Protein 8BVI (pdb70)

Secondary structure (DSSP, 8-state):
--------SSS-----STTS-----GGG-SSSHHHHTB------HHHHHHHTTTTTT-HHHHHHHHHHHHHHTTSS-HHHHHHHHT---EE---HHHHHHHHHHSS--SS-SEEEEET-TT-STTTTTTTS-SEEEEE-S-HHHHHHHHHHT-SEEE--S--SSHHHHHHHTT----TT-BSEEEEES-TTTSS-HHHHHHHHHTTB-SSS-EEEEEEESS-----EEETTEE---SS--S--SSS-HHHHHHHHIIIIIGGGT-EEEEEEEEEEEEE--SS-SEEEEEEEEEEEE---

Nearest PDB structures (foldseek):
  8bvi-assembly1_A  TM=1.003E+00  e=4.045E-66  Ostreococcus tauri
  7y9c-assembly2_B  TM=8.970E-01  e=9.542E-24  Homo sapiens
  7yf4-assembly1_B  TM=9.000E-01  e=1.086E-22  Homo sapiens
  8gzf-assembly1_A  TM=8.957E-01  e=2.393E-22  Homo sapiens
  1e3j-assembly1_A  TM=6.169E-01  e=5.754E-02  Bemisia argentifolii

Foldseek 3Di:
DDDDDDDDDPLDDDDDQVPFDWDDDLVPFPDPQQRVQADGDDDDPVVVVLLCPQVVCDQVRLVVLVVQQVVVCVPHHNLVSCVVVVFWDWEWDDLVNQQVVCVLLVNNAAEWEEEEAACLQVPHCLSVVVRYPAYEYEAQDPVSQVNVVPSDHPYYHNDNDQQPVLPVCVVSVRPHDNQAGQEYEDAAPCQADQDLQVRVVSVQSRAHAQRHKYKYKHFPPRHHWYDDDPPRTGRHDDDQPADNDDDPSRRVSSCVPRHVPVVPWAWRHKIKTWTWIQDGSSHSIDTTTMIITMTGHHD

InterPro domains:
  IPR007884 Protein-L-histidine N-pros-methyltransferase [PF05219] (37-302)
  IPR007884 Protein-L-histidine N-pros-methyltransferase [PTHR12890] (23-302)
  IPR029063 S-adenosyl-L-methionine-dependent methyltransferase superfamily [G3DSA:3.40.50.150] (101-279)
  IPR0290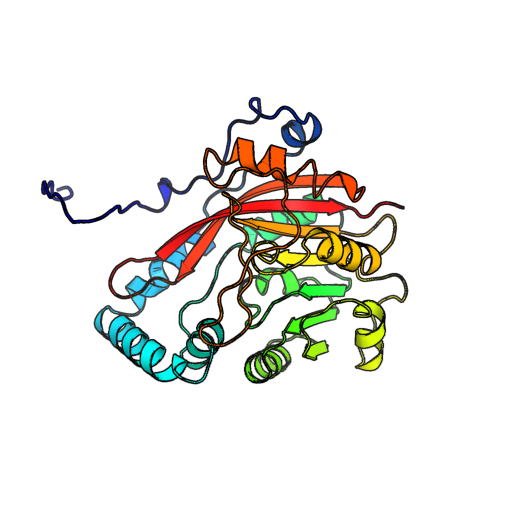63 S-adenosyl-L-methionine-dependent methyltransferase superfamily [SSF53335] (99-243)

Solvent-accessible surface area: 16086 Å² total; per-residue (Å²): 196,101,91,153,228,138,241,57,102,156,89,119,71,112,160,63,70,200,56,24,55,14,58,25,83,54,129,61,9,98,19,66,38,0,76,125,97,36,51,157,10,69,55,36,98,54,0,48,127,22,26,57,75,4,166,93,76,31,166,120,57,5,77,126,10,25,169,91,5,90,97,51,103,179,125,58,58,80,74,46,0,15,24,109,26,22,36,13,50,65,20,2,9,0,61,53,7,6,66,57,15,7,186,46,7,65,52,14,82,48,30,28,36,0,0,5,15,39,18,3,30,7,67,30,3,133,19,6,19,184,67,14,93,2,9,0,0,4,20,64,9,82,52,15,0,56,139,0,113,136,94,55,22,87,7,2,8,91,40,128,74,6,131,78,5,28,180,77,0,105,77,133,68,1,115,1,39,124,109,0,0,20,0,0,0,0,19,16,30,1,10,92,46,139,34,5,66,36,20,0,109,31,0,77,178,2,9,51,59,126,98,0,9,0,9,0,0,1,16,5,52,5,148,46,74,12,72,96,75,137,82,59,174,41,147,32,92,32,188,7,104,10,65,67,58,72,60,11,27,48,2,0,27,17,0,24,66,68,0,0,35,90,19,39,20,80,8,16,2,0,1,27,0,5,37,0,26,10,6,25,49,126,64,68,26,97,65,103,35,0,0,0,0,3,0,72,5,36,142

Structure (mmCIF, N/CA/C/O backbone):
data_8BVI
#
_entry.id   8BVI
#
_cell.length_a   106.898
_cell.length_b   106.898
_cell.length_c   106.898
_cell.angle_alpha   90.000
_cell.angle_beta   90.000
_cell.angle_gamma   90.000
#
_symmetry.space_group_name_H-M   'P 21 3'
#
loop_
_entity.id
_entity.type
_entity.pdbx_description
1 polymer 'DREV methyltransferase'
2 water water
#
loop_
_atom_site.group_PDB
_atom_site.id
_atom_site.type_symbol
_atom_site.label_atom_id
_atom_site.label_alt_id
_atom_site.label_comp_id
_atom_site.label_asym_id
_atom_site.label_entity_id
_atom_site.label_seq_id
_atom_site.pdbx_PDB_ins_code
_atom_site.Cartn_x
_atom_site.Cartn_y
_atom_site.Cartn_z
_atom_site.occupancy
_atom_site.B_iso_or_equiv
_atom_site.auth_seq_id
_atom_site.auth_comp_id
_atom_site.auth_asym_id
_atom_site.auth_atom_id
_atom_site.pdbx_PDB_model_num
ATOM 1 N N . THR A 1 12 ? -18.65725 42.47436 22.65194 1.000 126.40718 7 THR A N 1
ATOM 2 C CA . THR A 1 12 ? -19.63647 41.96244 21.70066 1.000 133.58817 7 THR A CA 1
ATOM 3 C C . THR A 1 12 ? -19.05250 41.89318 20.29355 1.000 129.21064 7 THR A C 1
ATOM 4 O O . THR A 1 12 ? -19.59976 41.22524 19.41635 1.000 135.45026 7 THR A O 1
ATOM 8 N N . SER A 1 13 ? -17.93679 42.58745 20.08466 1.000 120.85761 8 SER A N 1
ATOM 9 C CA . SER A 1 13 ? -17.28789 42.63156 18.78304 1.000 120.07523 8 SER A CA 1
ATOM 10 C C . SER A 1 13 ? -15.79018 42.81835 18.98869 1.000 125.40407 8 SER A C 1
ATOM 11 O O . SER A 1 13 ? -15.30268 42.90602 20.11939 1.000 125.57143 8 SER A O 1
ATOM 14 N N . ALA A 1 14 ? -15.05969 42.88083 17.87801 1.000 122.54265 9 ALA A N 1
ATOM 15 C CA . ALA A 1 14 ? -13.61711 43.04819 17.93214 1.000 113.99102 9 ALA A CA 1
ATOM 16 C C . ALA A 1 14 ? -13.25836 44.46590 18.37428 1.000 118.43484 9 ALA A C 1
ATOM 17 O O . ALA A 1 14 ? -14.09545 45.37190 18.40938 1.000 125.59005 9 ALA A O 1
ATOM 19 N N . LEU A 1 15 ? -11.98794 44.65128 18.71809 1.000 107.26095 10 LEU A N 1
ATOM 20 C CA . LEU A 1 15 ? -11.49195 45.94923 19.14858 1.000 104.36486 10 LEU A CA 1
ATOM 21 C C . LEU A 1 15 ? -11.06472 46.77651 17.94422 1.000 110.10195 10 LEU A C 1
ATOM 22 O O . LEU A 1 15 ? -10.50531 46.24966 16.97801 1.000 101.08825 10 LEU A O 1
ATOM 27 N N . ARG A 1 16 ? -11.33564 48.07622 18.00915 1.000 111.38795 11 ARG A N 1
ATOM 28 C CA . ARG A 1 16 ? -10.99627 49.01949 16.94665 1.000 98.17056 11 ARG A CA 1
ATOM 29 C C . ARG A 1 16 ? -9.83154 49.87455 17.44073 1.000 94.45337 11 ARG A C 1
ATOM 30 O O . ARG A 1 16 ? -10.02688 50.90334 18.08969 1.000 105.59227 11 ARG A O 1
ATOM 38 N N . ILE A 1 17 ? -8.61472 49.44043 17.12505 1.000 97.43375 12 ILE A N 1
ATOM 39 C CA . ILE A 1 17 ? -7.39263 50.10490 17.56359 1.000 101.42962 12 ILE A CA 1
ATOM 40 C C . ILE A 1 17 ? -6.71828 50.71023 16.34099 1.000 106.01021 12 ILE A C 1
ATOM 41 O O . ILE A 1 17 ? -6.32578 49.98576 15.41764 1.000 100.68379 12 ILE A O 1
ATOM 46 N N . ARG A 1 18 ? -6.57981 52.03426 16.33451 1.000 112.63824 13 ARG A N 1
ATOM 47 C CA . ARG A 1 18 ? -5.92689 52.72631 15.23022 1.000 111.15361 13 ARG A CA 1
ATOM 48 C C . ARG A 1 18 ? -4.41779 52.70657 15.43728 1.000 110.54617 13 ARG A C 1
ATOM 49 O O . ARG A 1 18 ? -3.91325 53.24682 16.42756 1.000 108.19351 13 ARG A O 1
ATOM 57 N N . CYS A 1 19 ? -3.69971 52.08605 14.50570 1.000 122.78731 14 CYS A N 1
ATOM 58 C CA . CYS A 1 19 ? -2.24911 52.00771 14.55785 1.000 123.87206 14 CYS A CA 1
ATOM 59 C C . CYS A 1 19 ? -1.66980 52.37595 13.19969 1.000 128.27375 14 CYS A C 1
ATOM 60 O O . CYS A 1 19 ? -2.38819 52.52008 12.20688 1.000 135.24307 14 CYS A O 1
ATOM 63 N N . ALA A 1 20 ? -0.34332 52.52435 13.16646 1.000 108.10721 15 ALA A N 1
ATOM 64 C CA . ALA A 1 20 ? 0.36959 52.85806 11.93947 1.000 111.09719 15 ALA A CA 1
ATOM 65 C C . ALA A 1 20 ? 1.57800 51.95459 11.72156 1.000 112.88330 15 ALA A C 1
ATOM 66 O O . ALA A 1 20 ? 2.50306 52.33318 10.99567 1.000 117.24932 15 ALA A O 1
ATOM 68 N N . HIS A 1 21 ? 1.58930 50.76855 12.33108 1.000 113.93889 16 HIS A N 1
ATOM 69 C CA . HIS A 1 21 ? 2.71904 49.85638 12.20008 1.000 110.02669 16 HIS A CA 1
ATOM 70 C C . HIS A 1 21 ? 2.32963 48.42837 12.56413 1.000 122.32901 16 HIS A C 1
ATOM 71 O O . HIS A 1 21 ? 3.13481 47.68934 13.13970 1.000 129.23988 16 HIS A O 1
ATOM 78 N N . CYS A 1 22 ? 1.10204 48.02854 12.23289 1.000 131.39958 17 CYS A N 1
ATOM 79 C CA . CYS A 1 22 ? 0.62215 46.67805 12.49865 1.000 137.67202 17 CYS A CA 1
ATOM 80 C C . CYS A 1 22 ? 0.53595 45.82496 11.23930 1.000 142.63491 17 CYS A C 1
ATOM 81 O O . CYS A 1 22 ? -0.10090 44.76555 11.26580 1.000 141.58242 17 CYS A O 1
ATOM 84 N N . ASP A 1 23 ? 1.15586 46.26296 10.14088 1.000 121.95476 18 ASP A N 1
ATOM 85 C CA . ASP A 1 23 ? 1.16751 45.52426 8.88139 1.000 134.17853 18 ASP A CA 1
ATOM 86 C C . ASP A 1 23 ? -0.24585 45.26303 8.37226 1.000 128.47567 18 ASP A C 1
ATOM 87 O O . ASP A 1 23 ? -1.19207 45.95243 8.76482 1.000 130.67083 18 ASP A O 1
ATOM 92 N N . ALA A 1 24 ? -0.39799 44.27423 7.49672 1.000 129.50340 19 ALA A N 1
ATOM 93 C CA . ALA A 1 24 ? -1.68557 43.92499 6.91560 1.000 99.32707 19 ALA A CA 1
ATOM 94 C C . ALA A 1 24 ? -2.09710 42.53048 7.36607 1.000 112.65748 19 ALA A C 1
ATOM 95 O O . ALA A 1 24 ? -1.27828 41.60584 7.38368 1.000 117.29672 19 ALA A O 1
ATOM 97 N N . VAL A 1 25 ? -3.37005 42.38525 7.72702 1.000 108.12069 20 VAL A N 1
ATOM 98 C CA . VAL A 1 25 ? -3.91435 41.12691 8.22653 1.000 98.19426 20 VAL A CA 1
ATOM 99 C C . VAL A 1 25 ? -5.30544 40.93507 7.63956 1.000 100.92434 20 VAL A C 1
ATOM 100 O O . VAL A 1 25 ? -6.13944 41.84470 7.69725 1.000 101.61673 20 VAL A O 1
ATOM 104 N N . PHE A 1 26 ? -5.55439 39.75572 7.07337 1.000 97.78206 21 PHE A N 1
ATOM 105 C CA . PHE A 1 26 ? -6.84825 39.40858 6.50597 1.000 88.03692 21 PHE A CA 1
ATOM 106 C C . PHE A 1 26 ? -7.32777 38.09285 7.10477 1.000 101.62515 21 PHE A C 1
ATOM 107 O O . PHE A 1 26 ? -6.60198 37.41256 7.83499 1.000 102.40523 21 PHE A O 1
ATOM 115 N N . ASP A 1 27 ? -8.56841 37.73779 6.78615 1.000 98.12331 22 ASP A N 1
ATOM 116 C CA . ASP A 1 27 ? -9.16302 36.48740 7.22372 1.000 94.73712 22 ASP A CA 1
ATOM 117 C C . ASP A 1 27 ? -9.17535 35.49414 6.06216 1.000 96.41737 22 ASP A C 1
ATOM 118 O O . ASP A 1 27 ? -8.55634 35.71553 5.01690 1.000 96.14512 22 ASP A O 1
ATOM 123 N N . GLU A 1 28 ? -9.89007 34.38172 6.23961 1.000 97.45872 23 GLU A N 1
ATOM 124 C CA . GLU A 1 28 ? -9.94761 33.36924 5.19179 1.000 99.20037 23 GLU A CA 1
ATOM 125 C C . GLU A 1 28 ? -10.93105 33.73937 4.08827 1.000 101.03992 23 GLU A C 1
ATOM 126 O O . GLU A 1 28 ? -10.76146 33.30428 2.94368 1.000 94.64105 23 GLU A O 1
ATOM 132 N N . ARG A 1 29 ? -11.95254 34.53935 4.40356 1.000 99.42833 24 ARG A N 1
ATOM 133 C CA . ARG A 1 29 ? -12.93192 34.92973 3.39645 1.000 100.62340 24 ARG A CA 1
ATOM 134 C C . ARG A 1 29 ? -12.36586 35.91703 2.38508 1.000 98.01916 24 ARG A C 1
ATOM 135 O O . ARG A 1 29 ? -12.89286 36.01417 1.27155 1.000 96.46847 24 ARG A O 1
ATOM 143 N N . ALA A 1 30 ? -11.31257 36.65060 2.74431 1.000 98.61096 25 ALA A N 1
ATOM 144 C CA . ALA A 1 30 ? -10.71257 37.61822 1.83614 1.000 106.73130 25 ALA A CA 1
ATOM 145 C C . ALA A 1 30 ? -9.83376 36.97346 0.77356 1.000 99.22022 25 ALA A C 1
ATOM 146 O O . ALA A 1 30 ? -9.39806 37.67076 -0.14917 1.000 102.40302 25 ALA A O 1
ATOM 148 N N . LEU A 1 31 ? -9.56628 35.67859 0.87799 1.000 105.90013 26 LEU A N 1
ATOM 149 C CA . LEU A 1 31 ? -8.72103 34.99485 -0.09481 1.000 99.53531 26 LEU A CA 1
ATOM 150 C C . LEU A 1 31 ? -9.40580 34.96988 -1.45473 1.000 103.22379 26 LEU A C 1
ATOM 151 O O . LEU A 1 31 ? -10.53625 34.47577 -1.55993 1.000 110.25903 26 LEU A O 1
ATOM 156 N N . PRO A 1 32 ? -8.77481 35.48474 -2.51104 1.000 107.91181 27 PRO A N 1
ATOM 157 C CA . PRO A 1 32 ? -9.43736 35.53259 -3.82184 1.000 107.67890 27 PRO A CA 1
ATOM 158 C C . PRO A 1 32 ? -9.44419 34.16374 -4.48928 1.000 110.92514 27 PRO A C 1
ATOM 159 O O . PRO A 1 32 ? -8.40762 33.50506 -4.60324 1.000 102.39754 27 PRO A O 1
ATOM 163 N N . TYR A 1 33 ? -10.62890 33.73945 -4.93117 1.000 116.23774 28 TYR A N 1
ATOM 164 C CA . TYR A 1 33 ? -10.79058 32.49057 -5.65879 1.000 110.28863 28 TYR A CA 1
ATOM 165 C C . TYR A 1 33 ? -11.32128 32.66664 -7.07220 1.000 114.42889 28 TYR A C 1
ATOM 166 O O . TYR A 1 33 ? -11.20628 31.73274 -7.87337 1.000 110.22674 28 TYR A O 1
ATOM 175 N N . ASP A 1 34 ? -11.89090 33.81939 -7.39984 1.000 127.56571 29 ASP A N 1
ATOM 176 C CA . ASP A 1 34 ? -12.42111 34.11074 -8.72327 1.000 131.30038 29 ASP A CA 1
ATOM 177 C C . ASP A 1 34 ? -11.67139 35.29633 -9.32406 1.000 131.44556 29 ASP A C 1
ATOM 178 O O . ASP A 1 34 ? -10.77278 35.87256 -8.70555 1.000 125.49986 29 ASP A O 1
ATOM 183 N N . ALA A 1 35 ? -12.05306 35.65825 -10.54600 1.000 130.94504 30 ALA A N 1
ATOM 184 C CA . ALA A 1 35 ? -11.41672 36.76137 -11.25205 1.000 132.48148 30 ALA A CA 1
ATOM 185 C C . ALA A 1 35 ? -12.36396 37.26079 -12.33299 1.000 136.47738 30 ALA A C 1
ATOM 186 O O . ALA A 1 35 ? -13.36808 36.62038 -12.65321 1.000 144.69818 30 ALA A O 1
ATOM 188 N N . ASP A 1 36 ? -12.02759 38.42113 -12.89267 1.000 140.49619 31 ASP A N 1
ATOM 189 C CA . ASP A 1 36 ? -12.81473 39.01167 -13.97061 1.000 136.05711 31 ASP A CA 1
ATOM 190 C C . ASP A 1 36 ? -12.60546 38.19882 -15.24283 1.000 141.43984 31 ASP A C 1
ATOM 191 O O . ASP A 1 36 ? -11.51676 38.21126 -15.82635 1.000 143.07360 31 ASP A O 1
ATOM 196 N N . VAL A 1 37 ? -13.65031 37.49079 -15.67550 1.000 145.03907 32 VAL A N 1
ATOM 197 C CA . VAL A 1 37 ? -13.52876 36.62420 -16.84337 1.000 139.88984 32 VAL A CA 1
ATOM 198 C C . VAL A 1 37 ? -13.44625 37.44990 -18.12128 1.000 141.27359 32 VAL A C 1
ATOM 199 O O . VAL A 1 37 ? -12.61781 37.17918 -18.99886 1.000 140.98475 32 VAL A O 1
ATOM 203 N N . ASP A 1 38 ? -14.29209 38.47291 -18.24502 1.000 151.13689 33 ASP A N 1
ATOM 204 C CA . ASP A 1 38 ? -14.35553 39.26797 -19.46627 1.000 157.88760 33 ASP A CA 1
ATOM 205 C C . ASP A 1 38 ? -13.15825 40.19239 -19.64907 1.000 158.60447 33 ASP A C 1
ATOM 206 O O . ASP A 1 38 ? -13.07904 40.86447 -20.68361 1.000 164.29195 33 ASP A O 1
ATOM 211 N N . SER A 1 39 ? -12.23189 40.24856 -18.69100 1.000 145.74931 34 SER A N 1
ATOM 212 C CA . SER A 1 39 ? -11.05128 41.09804 -18.78984 1.000 145.76052 34 SER A CA 1
ATOM 213 C C . SER A 1 39 ? -9.82721 40.33283 -19.28261 1.000 151.76559 34 SER A C 1
ATOM 214 O O . SER A 1 39 ? -8.70197 40.62378 -18.86260 1.000 151.08207 34 SER A O 1
ATOM 217 N N . LEU A 1 40 ? -10.02428 39.35721 -20.16570 1.000 155.60079 35 LEU A N 1
ATOM 218 C CA . LEU A 1 40 ? -8.93925 38.55351 -20.71487 1.000 160.51394 35 LEU A CA 1
ATOM 219 C C . LEU A 1 40 ? -8.98813 38.63844 -22.23275 1.000 167.02430 35 LEU A C 1
ATOM 220 O O . LEU A 1 40 ? -9.98464 38.24238 -22.84711 1.000 162.62351 35 LEU A O 1
ATOM 225 N N . ALA A 1 41 ? -7.91330 39.15625 -22.83367 1.000 186.66758 36 ALA A N 1
ATOM 226 C CA . ALA A 1 41 ? -7.87040 39.28390 -24.28645 1.000 190.82916 36 ALA A CA 1
ATOM 227 C C . ALA A 1 41 ? -7.85204 37.92409 -24.97113 1.000 189.72291 36 ALA A C 1
ATOM 228 O O . ALA A 1 41 ? -8.36838 37.78675 -26.08609 1.000 186.63577 36 ALA A O 1
ATOM 230 N N . SER A 1 42 ? -7.26674 36.91618 -24.32983 1.000 163.76839 37 SER A N 1
ATOM 231 C CA . SER A 1 42 ? -7.27316 35.57200 -24.88881 1.000 165.09444 37 SER A CA 1
ATOM 232 C C . SER A 1 42 ? -8.66299 34.96228 -24.75798 1.000 160.66720 37 SER A C 1
ATOM 233 O O . SER A 1 42 ? -9.24324 34.93893 -23.66809 1.000 160.11080 37 SER A O 1
ATOM 236 N N . SER A 1 43 ? -9.19826 34.46948 -25.87678 1.000 159.58272 38 SER A N 1
ATOM 237 C CA . SER A 1 43 ? -10.55460 33.93143 -25.87090 1.000 158.46790 38 SER A CA 1
ATOM 238 C C . SER A 1 43 ? -10.63221 32.62282 -25.09474 1.000 158.30452 38 SER A C 1
ATOM 239 O O . SER A 1 43 ? -11.59696 32.38990 -24.35742 1.000 162.09929 38 SER A O 1
ATOM 242 N N . ALA A 1 44 ? -9.62394 31.75963 -25.24192 1.000 152.86925 39 ALA A N 1
ATOM 243 C CA . ALA A 1 44 ? -9.66648 30.45269 -24.59426 1.000 150.19174 39 ALA A CA 1
ATOM 244 C C . ALA A 1 44 ? -9.61079 30.56495 -23.07620 1.000 152.50625 39 ALA A C 1
ATOM 245 O O . ALA A 1 44 ? -10.11715 29.68253 -22.37406 1.000 161.67644 39 ALA A O 1
ATOM 247 N N . LEU A 1 45 ? -9.00802 31.63416 -22.55141 1.000 154.97135 40 LEU A N 1
ATOM 248 C CA . LEU A 1 45 ? -8.88985 31.78572 -21.10588 1.000 153.86772 40 LEU A CA 1
ATOM 249 C C . LEU A 1 45 ? -10.21880 32.11704 -20.44007 1.000 150.10261 40 LEU A C 1
ATOM 250 O O . LEU A 1 45 ? -10.34910 31.93488 -19.22513 1.000 145.54510 40 LEU A O 1
ATOM 255 N N . ARG A 1 46 ? -11.20564 32.59287 -21.20017 1.000 153.79322 41 ARG A N 1
ATOM 256 C CA . ARG A 1 46 ? -12.45944 33.02817 -20.59492 1.000 152.97012 41 ARG A CA 1
ATOM 257 C C . ARG A 1 46 ? -13.40438 31.85644 -20.34970 1.000 155.33229 41 ARG A C 1
ATOM 258 O O . ARG A 1 46 ? -13.90685 31.67944 -19.23451 1.000 149.09778 41 ARG A O 1
ATOM 266 N N . GLU A 1 47 ? -13.65863 31.04510 -21.37895 1.000 161.62963 42 GLU A N 1
ATOM 267 C CA . GLU A 1 47 ? -14.60630 29.94480 -21.23699 1.000 162.16128 42 GLU A CA 1
ATOM 268 C C . GLU A 1 47 ? -14.03240 28.78660 -20.43113 1.000 161.37782 42 GLU A C 1
ATOM 269 O O . GLU A 1 47 ? -14.78811 28.06462 -19.77095 1.000 161.54098 42 GLU A O 1
ATOM 275 N N . LYS A 1 48 ? -12.71309 28.58913 -20.47101 1.000 157.44051 43 LYS A N 1
ATOM 276 C CA . LYS A 1 48 ? -12.06792 27.47395 -19.78830 1.000 145.69952 43 LYS A CA 1
ATOM 277 C C . LYS A 1 48 ? -11.70071 27.79540 -18.34398 1.000 152.21583 43 LYS A C 1
ATOM 278 O O . LYS A 1 48 ? -10.70357 27.26853 -17.83172 1.000 150.71089 43 LYS A O 1
ATOM 284 N N . PHE A 1 49 ? -12.47239 28.64470 -17.67202 1.000 150.79102 44 PHE A N 1
ATOM 285 C CA . PHE A 1 49 ? -12.20769 29.00988 -16.28704 1.000 136.59520 44 PHE A CA 1
ATOM 286 C C . PHE A 1 49 ? -13.17452 28.27931 -15.36513 1.000 134.33587 44 PHE A C 1
ATOM 287 O O . PHE A 1 49 ? -14.38966 28.29774 -15.58871 1.000 134.26505 44 PHE A O 1
ATOM 295 N N . VAL A 1 50 ? -12.63059 27.64055 -14.33303 1.000 136.68737 45 VAL A N 1
ATOM 296 C CA . VAL A 1 50 ? -13.41514 26.95470 -13.31301 1.000 131.91194 45 VAL A CA 1
ATOM 297 C C . VAL A 1 50 ? -13.08115 27.58620 -11.96984 1.000 124.11780 45 VAL A C 1
ATOM 298 O O . VAL A 1 50 ? -11.92259 27.55843 -11.53517 1.000 118.88410 45 VAL A O 1
ATOM 302 N N . ARG A 1 51 ? -14.09101 28.15507 -11.31782 1.000 119.47931 46 ARG A N 1
ATOM 303 C CA . ARG A 1 51 ? -13.90792 28.85119 -10.05139 1.000 112.40496 46 ARG A CA 1
ATOM 304 C C . ARG A 1 51 ? -13.95813 27.84996 -8.90358 1.000 108.21614 46 ARG A C 1
ATOM 305 O O . ARG A 1 51 ? -14.99568 27.22227 -8.66416 1.000 107.82371 46 ARG A O 1
ATOM 313 N N . LEU A 1 52 ? -12.83874 27.69803 -8.20186 1.000 111.13390 47 LEU A N 1
ATOM 314 C CA . LEU A 1 52 ? -12.80402 26.91065 -6.98225 1.000 114.97385 47 LEU A CA 1
ATOM 315 C C . LEU A 1 52 ? -13.15984 27.80466 -5.79606 1.000 112.42943 47 LEU A C 1
ATOM 316 O O . LEU A 1 52 ? -13.35320 29.01426 -5.93544 1.000 114.57783 47 LEU A O 1
ATOM 321 N N . SER A 1 53 ? -13.25181 27.20897 -4.61010 1.000 110.57376 48 SER A N 1
ATOM 322 C CA . SER A 1 53 ? -13.68078 27.94384 -3.42945 1.000 116.91769 48 SER A CA 1
ATOM 323 C C . SER A 1 53 ? -13.00585 27.35514 -2.19758 1.000 116.31402 48 SER A C 1
ATOM 324 O O . SER A 1 53 ? -12.26179 26.37327 -2.27684 1.000 101.77848 48 SER A O 1
ATOM 327 N N . LEU A 1 54 ? -13.27299 27.97386 -1.05037 1.000 113.80439 49 LEU A N 1
ATOM 328 C CA . LEU A 1 54 ? -12.76190 27.48119 0.21730 1.000 100.91279 49 LEU A CA 1
ATOM 329 C C . LEU A 1 54 ? -13.40610 26.14589 0.57732 1.000 106.47374 49 LEU A C 1
ATOM 330 O O . LEU A 1 54 ? -14.43486 25.74642 0.02443 1.000 117.60705 49 LEU A O 1
ATOM 335 N N . ASP A 1 55 ? -12.78143 25.45585 1.52611 1.000 99.77522 50 ASP A N 1
ATOM 336 C CA . ASP A 1 55 ? -13.31071 24.20593 2.05180 1.000 100.86784 50 ASP A CA 1
ATOM 337 C C . ASP A 1 55 ? -12.69213 23.96937 3.42120 1.000 101.47942 50 ASP A C 1
ATOM 338 O O . ASP A 1 55 ? -11.74843 24.65322 3.82473 1.000 94.18988 50 ASP A O 1
ATOM 343 N N . SER A 1 56 ? -13.24041 22.98346 4.13510 1.000 99.06632 51 SER A N 1
ATOM 344 C CA . SER A 1 56 ? -12.76254 22.69898 5.48367 1.000 100.14950 51 SER A CA 1
ATOM 345 C C . SER A 1 56 ? -11.32792 22.18803 5.48105 1.000 113.43911 51 SER A C 1
ATOM 346 O O . SER A 1 56 ? -10.61145 22.35880 6.47351 1.000 110.70592 51 SER A O 1
ATOM 349 N N . GLU A 1 57 ? -10.89096 21.56366 4.38478 1.000 116.54435 52 GLU A N 1
ATOM 350 C CA . GLU A 1 57 ? -9.51951 21.06927 4.31706 1.000 104.24521 52 GLU A CA 1
ATOM 351 C C . GLU A 1 57 ? -8.52302 22.21795 4.21917 1.000 100.14518 52 GLU A C 1
ATOM 352 O O . GLU A 1 57 ? -7.44098 22.16117 4.81534 1.000 102.95543 52 GLU A O 1
ATOM 358 N N . SER A 1 58 ? -8.87131 23.27171 3.47719 1.000 108.81370 53 SER A N 1
ATOM 359 C CA . SER A 1 58 ? -7.97403 24.41642 3.35791 1.000 110.57602 53 SER A CA 1
ATOM 360 C C . SER A 1 58 ? -7.97226 25.25341 4.63162 1.000 96.34783 53 SER A C 1
ATOM 361 O O . SER A 1 58 ? -6.92427 25.76633 5.04135 1.000 93.16480 53 SER A O 1
ATOM 364 N N . VAL A 1 59 ? -9.13568 25.40581 5.26963 1.000 98.55297 54 VAL A N 1
ATOM 365 C CA . VAL A 1 59 ? -9.19649 26.13351 6.53361 1.000 99.46445 54 VAL A CA 1
ATOM 366 C C . VAL A 1 59 ? -8.46392 25.36670 7.62639 1.000 101.43256 54 VAL A C 1
ATOM 367 O O . VAL A 1 59 ? -7.83203 25.96966 8.50364 1.000 99.84481 54 VAL A O 1
ATOM 371 N N . GLU A 1 60 ? -8.52679 24.03291 7.58927 1.000 100.59395 55 GLU A N 1
ATOM 372 C CA . GLU A 1 60 ? -7.79875 23.22054 8.55774 1.000 91.59387 55 GLU A CA 1
ATOM 373 C C . GLU A 1 60 ? -6.30041 23.47792 8.48752 1.000 87.43188 55 GLU A C 1
ATOM 374 O O . GLU A 1 60 ? -5.61525 23.44888 9.51600 1.000 97.67765 55 GLU A O 1
ATOM 380 N N . PHE A 1 61 ? -5.77603 23.73362 7.28745 1.000 91.31819 56 PHE A N 1
ATOM 381 C CA . PHE A 1 61 ? -4.35849 24.04334 7.14947 1.000 94.23683 56 PHE A CA 1
ATOM 382 C C . PHE A 1 61 ? -4.03126 25.42036 7.71182 1.000 90.51831 56 PHE A C 1
ATOM 383 O O . PHE A 1 61 ? -2.89720 25.65983 8.14175 1.000 95.63494 56 PHE A O 1
ATOM 391 N N . LEU A 1 62 ? -5.00734 26.33158 7.72328 1.000 92.83196 57 LEU A N 1
ATOM 392 C CA . LEU A 1 62 ? -4.75970 27.67979 8.22269 1.000 92.64150 57 LEU A CA 1
ATOM 393 C C . LEU A 1 62 ? -4.58588 27.70128 9.73564 1.000 103.21396 57 LEU A C 1
ATOM 394 O O . LEU A 1 62 ? -3.84379 28.53930 10.26042 1.000 111.8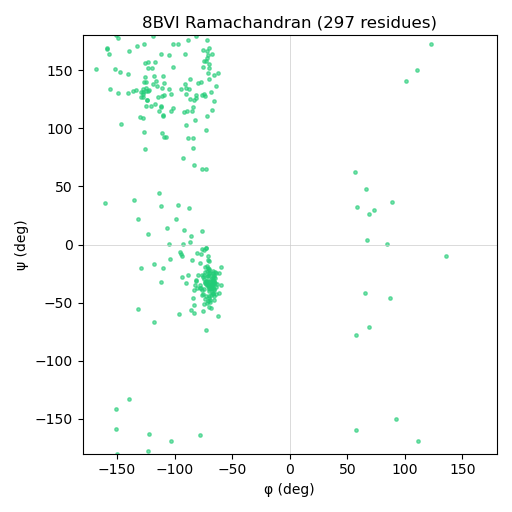5090 57 LEU A O 1
ATOM 399 N N . ASN A 1 63 ? -5.25265 26.79753 10.44878 1.000 98.00426 58 ASN A N 1
ATOM 400 C CA . ASN A 1 63 ? -5.20880 26.76303 11.90338 1.000 96.19591 58 ASN A CA 1
ATOM 401 C C . ASN A 1 63 ? -4.10652 25.86193 12.44635 1.000 98.81450 58 ASN A C 1
ATOM 402 O O . ASN A 1 63 ? -4.10708 25.56016 13.64416 1.000 103.44279 58 ASN A O 1
ATOM 407 N N . ARG A 1 64 ? -3.17150 25.42304 11.60058 1.000 104.92275 59 ARG A N 1
ATOM 408 C CA . ARG A 1 64 ? -2.08850 24.57548 12.08918 1.000 105.26045 59 ARG A CA 1
ATOM 409 C C . ARG A 1 64 ? -1.12787 25.36426 12.96962 1.000 105.68224 59 ARG A C 1
ATOM 410 O O . ARG A 1 64 ? -0.59373 24.83049 13.94864 1.000 105.36751 59 ARG A O 1
ATOM 418 N N . ALA A 1 65 ? -0.89790 26.63733 12.63987 1.000 106.90941 60 ALA A N 1
ATOM 419 C CA . ALA A 1 65 ? -0.04109 27.47073 13.47531 1.000 104.89018 60 ALA A CA 1
ATOM 420 C C . ALA A 1 65 ? -0.73565 27.86306 14.77240 1.000 107.68001 60 ALA A C 1
ATOM 421 O O . ALA A 1 65 ? -0.07728 28.00245 15.80939 1.000 108.55303 60 ALA A O 1
ATOM 423 N N . ARG A 1 66 ? -2.05792 28.04253 14.73605 1.000 108.81312 61 ARG A N 1
ATOM 424 C CA . ARG A 1 66 ? -2.79246 28.38244 15.94992 1.000 95.87583 61 ARG A CA 1
ATOM 425 C C . ARG A 1 66 ? -2.85315 27.20137 16.91134 1.000 98.43593 61 ARG A C 1
ATOM 426 O O . ARG A 1 66 ? -2.64323 27.36717 18.11892 1.000 113.45165 61 ARG A O 1
ATOM 434 N N . ALA A 1 67 ? -3.13419 26.00086 16.39921 1.000 102.80295 62 ALA A N 1
ATOM 435 C CA . ALA A 1 67 ? -3.22493 24.83395 17.26821 1.000 107.67466 62 ALA A CA 1
ATOM 436 C C . ALA A 1 67 ? -1.86189 24.31139 17.70137 1.000 111.59401 62 ALA A C 1
ATOM 437 O O . ALA A 1 67 ? -1.80490 23.37437 18.50509 1.000 107.11838 62 ALA A O 1
ATOM 439 N N . ARG A 1 68 ? -0.77238 24.88832 17.19681 1.000 108.44282 63 ARG A N 1
ATOM 440 C CA . ARG A 1 68 ? 0.56632 24.45798 17.57736 1.000 102.59116 63 ARG A CA 1
ATOM 441 C C . ARG A 1 68 ? 1.08764 25.18641 18.80746 1.000 112.00747 63 ARG A C 1
ATOM 442 O O . ARG A 1 68 ? 1.93445 24.64384 19.52701 1.000 123.76208 63 ARG A O 1
ATOM 450 N N . GLY A 1 69 ? 0.60105 26.39816 19.06542 1.000 111.41384 64 GLY A N 1
ATOM 451 C CA . GLY A 1 69 ? 1.06771 27.18330 20.19051 1.000 108.51384 64 GLY A CA 1
ATOM 452 C C . GLY A 1 69 ? 2.05338 28.25725 19.78038 1.000 118.85703 64 GLY A C 1
ATOM 453 O O . GLY A 1 69 ? 2.90156 28.02845 18.91294 1.000 115.19176 64 GLY A O 1
ATOM 454 N N . ARG A 1 70 ? 1.95094 29.43818 20.39515 1.000 120.83243 65 ARG A N 1
ATOM 455 C CA . ARG A 1 70 ? 2.86378 30.52565 20.05596 1.000 123.19215 65 ARG A CA 1
ATOM 456 C C . ARG A 1 70 ? 4.28597 30.21844 20.50885 1.000 124.65105 65 ARG A C 1
ATOM 457 O O . ARG A 1 70 ? 5.24494 30.45941 19.76582 1.000 122.69853 65 ARG A O 1
ATOM 465 N N . ASP A 1 71 ? 4.44305 29.68378 21.72268 1.000 126.65932 66 ASP A N 1
ATOM 466 C CA . ASP A 1 71 ? 5.77669 29.36731 22.22304 1.000 123.15350 66 ASP A CA 1
ATOM 467 C C . ASP A 1 71 ? 6.43933 28.26496 21.40706 1.000 124.55987 66 ASP A C 1
ATOM 468 O O . ASP A 1 71 ? 7.66804 28.25181 21.26934 1.000 121.15537 66 ASP A O 1
ATOM 473 N N . GLU A 1 72 ? 5.65106 27.33841 20.85902 1.000 125.64934 67 GLU A N 1
ATOM 474 C CA . GLU A 1 72 ? 6.22289 26.26901 20.04921 1.000 119.41291 67 GLU A CA 1
ATOM 475 C C . GLU A 1 72 ? 6.61498 26.76493 18.66295 1.000 117.94464 67 GLU A C 1
ATOM 476 O O . GLU A 1 72 ? 7.65203 26.35818 18.12687 1.000 119.73403 67 GLU A O 1
ATOM 482 N N . CYS A 1 73 ? 5.80254 27.64276 18.06892 1.000 116.09356 68 CYS A N 1
ATOM 483 C CA . CYS A 1 73 ? 6.15169 28.20234 16.76780 1.000 108.46536 68 CYS A CA 1
ATOM 484 C C . CYS A 1 73 ? 7.38885 29.08694 16.85171 1.000 115.77890 68 CYS A C 1
ATOM 485 O O . CYS A 1 73 ? 8.08981 29.26585 15.84925 1.000 120.69536 68 CYS A O 1
ATOM 488 N N . GLU A 1 74 ? 7.67305 29.64615 18.02996 1.000 120.45532 69 GLU A N 1
ATOM 489 C CA . GLU A 1 74 ? 8.88626 30.43524 18.20642 1.000 119.49245 69 GLU A CA 1
ATOM 490 C C . GLU A 1 74 ? 10.11695 29.55326 18.37248 1.000 117.75823 69 GLU A C 1
ATOM 491 O O . GLU A 1 74 ? 11.20266 29.91850 17.90741 1.000 121.82577 69 GLU A O 1
ATOM 497 N N . ARG A 1 75 ? 9.97026 28.39688 19.02442 1.000 114.36262 70 ARG A N 1
ATOM 498 C CA . ARG A 1 75 ? 11.10090 27.48661 19.17575 1.000 113.01403 70 ARG A CA 1
ATOM 499 C C . ARG A 1 75 ? 11.53854 26.92360 17.82985 1.000 113.91036 70 ARG A C 1
ATOM 500 O O . ARG A 1 75 ? 12.73896 26.77495 17.57267 1.000 120.10028 70 ARG A O 1
ATOM 508 N N . LEU A 1 76 ? 10.57876 26.60549 16.95846 1.000 117.30105 71 LEU A N 1
ATOM 509 C CA . LEU A 1 76 ? 10.92039 26.07624 15.64264 1.000 107.06350 71 LEU A CA 1
ATOM 510 C C . LEU A 1 76 ? 11.52424 27.15459 14.75197 1.000 107.56263 71 LEU A C 1
ATOM 511 O O . LEU A 1 76 ? 12.42055 26.87249 13.94834 1.000 104.23321 71 LEU A O 1
ATOM 516 N N . ALA A 1 77 ? 11.04615 28.39516 14.87941 1.000 116.89472 72 ALA A N 1
ATOM 517 C CA . ALA A 1 77 ? 11.57304 29.48026 14.05762 1.000 111.32505 72 ALA A CA 1
ATOM 518 C C . ALA A 1 77 ? 13.02454 29.78440 14.40544 1.000 119.43226 72 ALA A C 1
ATOM 519 O O . ALA A 1 77 ? 13.85044 30.00228 13.51114 1.000 117.46342 72 ALA A O 1
ATOM 521 N N . ARG A 1 78 ? 13.35362 29.80677 15.69892 1.000 125.19183 73 ARG A N 1
ATOM 522 C CA . ARG A 1 78 ? 14.73545 30.03985 16.10453 1.000 114.99180 73 ARG A CA 1
ATOM 523 C C . ARG A 1 78 ? 15.62743 28.86919 15.71261 1.000 111.95950 73 ARG A C 1
ATOM 524 O O . ARG A 1 78 ? 16.77844 29.06595 15.30550 1.000 115.25445 73 ARG A O 1
ATOM 532 N N . LYS A 1 79 ? 15.11094 27.64335 15.82391 1.000 116.18867 74 LYS A N 1
ATOM 533 C CA . LYS A 1 79 ? 15.89641 26.47245 15.45227 1.000 115.19805 74 LYS A CA 1
ATOM 534 C C . LYS A 1 79 ? 16.05783 26.36242 13.94119 1.000 117.67745 74 LYS A C 1
ATOM 535 O O . LYS A 1 79 ? 17.04745 25.79493 13.46541 1.000 124.21016 74 LYS A O 1
ATOM 541 N N . CYS A 1 80 ? 15.10743 26.90166 13.17402 1.000 120.52830 75 CYS A N 1
ATOM 542 C CA . CYS A 1 80 ? 15.20921 26.84897 11.71844 1.000 122.44370 75 CYS A CA 1
ATOM 543 C C . CYS A 1 80 ? 16.31859 27.76169 11.21078 1.000 129.82057 75 CYS A C 1
ATOM 544 O O . CYS A 1 80 ? 17.12053 27.36518 10.35689 1.000 127.85938 75 CYS A O 1
ATOM 547 N N . THR A 1 81 ? 16.37392 28.99547 11.71979 1.000 142.11318 76 THR A N 1
ATOM 548 C CA . THR A 1 81 ? 17.43403 29.91395 11.31782 1.000 141.48096 76 THR A CA 1
ATOM 549 C C . THR A 1 81 ? 18.80521 29.38958 11.72310 1.000 142.72745 76 THR A C 1
ATOM 550 O O . THR A 1 81 ? 19.79130 29.60672 11.00905 1.000 140.27546 76 THR A O 1
ATOM 554 N N . GLU A 1 82 ? 18.88532 28.68795 12.85561 1.000 164.18706 77 GLU A N 1
ATOM 555 C CA . GLU A 1 82 ? 20.15384 28.10721 13.27902 1.000 165.34174 77 GLU A CA 1
ATOM 556 C C . GLU A 1 82 ? 20.54099 26.91372 12.41395 1.000 164.10711 77 GLU A C 1
ATOM 557 O O . GLU A 1 82 ? 21.73305 26.66943 12.19510 1.000 165.07824 77 GLU A O 1
ATOM 563 N N . LEU A 1 83 ? 19.55618 26.16799 11.90762 1.000 146.04293 78 LEU A N 1
ATOM 564 C CA . LEU A 1 83 ? 19.85419 25.00352 11.08021 1.000 145.89595 78 LEU A CA 1
ATOM 565 C C . LEU A 1 83 ? 20.24884 25.39866 9.66263 1.000 142.88360 78 LEU A C 1
ATOM 566 O O . LEU A 1 83 ? 21.12848 24.76892 9.06465 1.000 145.54803 78 LEU A O 1
ATOM 571 N N . ARG A 1 84 ? 19.61886 26.43328 9.10939 1.000 131.30441 79 ARG A N 1
ATOM 572 C CA . ARG A 1 84 ? 19.83890 26.80340 7.71691 1.000 119.77902 79 ARG A CA 1
ATOM 573 C C . ARG A 1 84 ? 21.16317 27.52452 7.48582 1.000 116.47280 79 ARG A C 1
ATOM 574 O O . ARG A 1 84 ? 21.36231 28.08060 6.40045 1.000 111.59661 79 ARG A O 1
ATOM 582 N N . ARG A 1 85 ? 22.06866 27.53502 8.46721 1.000 118.26240 80 ARG A N 1
ATOM 583 C CA . ARG A 1 85 ? 23.40674 28.05739 8.22065 1.000 121.32496 80 ARG A CA 1
ATOM 584 C C . ARG A 1 85 ? 24.21752 27.13947 7.31710 1.000 133.96599 80 ARG A C 1
ATOM 585 O O . ARG A 1 85 ? 25.18264 27.59552 6.69467 1.000 134.36410 80 ARG A O 1
ATOM 593 N N . THR A 1 86 ? 23.84873 25.86017 7.23501 1.000 131.83855 81 THR A N 1
ATOM 594 C CA . THR A 1 86 ? 24.55337 24.88718 6.40951 1.000 119.48901 81 THR A CA 1
ATOM 595 C C . THR A 1 86 ? 23.64164 24.21730 5.38859 1.000 117.29956 81 THR A C 1
ATOM 596 O O . THR A 1 86 ? 24.06182 23.25343 4.73723 1.000 133.46355 81 THR A O 1
ATOM 600 N N . MET A 1 87 ? 22.40976 24.69581 5.23101 1.000 112.46894 82 MET A N 1
ATOM 601 C CA . MET A 1 87 ? 21.47049 24.11128 4.28527 1.000 121.02545 82 MET A CA 1
ATOM 602 C C . MET A 1 87 ? 20.51367 25.19796 3.81194 1.000 112.02933 82 MET A C 1
ATOM 603 O O . MET A 1 87 ? 20.60226 26.35719 4.22602 1.000 113.04620 82 MET A O 1
ATOM 608 N N . SER A 1 88 ? 19.58956 24.81193 2.93644 1.000 105.28439 83 SER A N 1
ATOM 609 C CA . SER A 1 88 ? 18.60436 25.74346 2.41371 1.000 113.28348 83 SER A CA 1
ATOM 610 C C . SER A 1 88 ? 17.45604 25.90791 3.40740 1.000 111.28100 83 SER A C 1
ATOM 611 O O . SER A 1 88 ? 17.43212 25.30199 4.48250 1.000 108.63351 83 SER A O 1
ATOM 614 N N . LEU A 1 89 ? 16.48562 26.74632 3.03970 1.000 108.98381 84 LEU A N 1
ATOM 615 C CA . LEU A 1 89 ? 15.33267 26.97613 3.90293 1.000 103.64348 84 LEU A CA 1
ATOM 616 C C . LEU A 1 89 ? 14.36088 25.80313 3.86626 1.000 108.57730 84 LEU A C 1
ATOM 617 O O . LEU A 1 89 ? 13.84311 25.39098 4.91025 1.000 110.31305 84 LEU A O 1
ATOM 622 N N . THR A 1 90 ? 14.10261 25.25476 2.67629 1.000 111.96113 85 THR A N 1
ATOM 623 C CA . THR A 1 90 ? 13.15051 24.15552 2.55874 1.000 103.76370 85 THR A CA 1
ATOM 624 C C . THR A 1 90 ? 13.65895 22.89431 3.24611 1.000 104.45198 85 THR A C 1
ATOM 625 O O . THR A 1 90 ? 12.86474 22.13986 3.81975 1.000 108.59230 85 THR A O 1
ATOM 629 N N . GLU A 1 91 ? 14.97134 22.65317 3.20900 1.000 101.02031 86 GLU A N 1
ATOM 630 C CA . GLU A 1 91 ? 15.52277 21.47242 3.86612 1.000 104.38578 86 GLU A CA 1
ATOM 631 C C . GLU A 1 91 ? 15.42051 21.58247 5.38272 1.000 103.52437 86 GLU A C 1
ATOM 632 O O . GLU A 1 91 ? 15.19533 20.57876 6.06898 1.000 97.44540 86 GLU A O 1
ATOM 638 N N . ALA A 1 92 ? 15.58116 22.79284 5.92417 1.000 112.48152 87 ALA A N 1
ATOM 639 C CA . ALA A 1 92 ? 15.49573 22.97220 7.36963 1.000 101.40568 87 ALA A CA 1
ATOM 640 C C . ALA A 1 92 ? 14.07015 22.80147 7.87582 1.000 100.85516 87 ALA A C 1
ATOM 641 O O . ALA A 1 92 ? 13.86487 22.30259 8.98848 1.000 101.44190 87 ALA A O 1
ATOM 643 N N . ASN A 1 93 ? 13.07814 23.20722 7.08027 1.000 106.32974 88 ASN A N 1
ATOM 644 C CA . ASN A 1 93 ? 11.68752 23.04737 7.49170 1.000 96.92877 88 ASN A CA 1
ATOM 645 C C . ASN A 1 93 ? 11.28391 21.57867 7.51667 1.000 102.16925 88 ASN A C 1
ATOM 646 O O . ASN A 1 93 ? 10.51053 21.15666 8.38455 1.000 105.61237 88 ASN A O 1
ATOM 651 N N . ALA A 1 94 ? 11.79745 20.78507 6.57270 1.000 105.12849 89 ALA A N 1
ATOM 652 C CA . ALA A 1 94 ? 11.45826 19.36684 6.53206 1.000 99.94615 89 ALA A CA 1
ATOM 653 C C . ALA A 1 94 ? 12.02242 18.61750 7.73150 1.000 95.04876 89 ALA A C 1
ATOM 654 O O . ALA A 1 94 ? 11.42192 17.63709 8.18575 1.000 103.46765 89 ALA A O 1
ATOM 656 N N . ILE A 1 95 ? 13.16752 19.05939 8.25590 1.000 99.13307 90 ILE A N 1
ATOM 657 C CA . ILE A 1 95 ? 13.74283 18.41093 9.42908 1.000 96.25551 90 ILE A CA 1
ATOM 658 C C . ILE A 1 95 ? 12.92741 18.72956 10.67578 1.000 102.14539 90 ILE A C 1
ATOM 659 O O . ILE A 1 95 ? 12.78392 17.88286 11.56672 1.000 104.17074 90 ILE A O 1
ATOM 664 N N . LEU A 1 96 ? 12.36971 19.93616 10.75855 1.000 109.28295 91 LEU A N 1
ATOM 665 C CA . LEU A 1 96 ? 11.61116 20.35827 11.92778 1.000 107.93691 91 LEU A CA 1
ATOM 666 C C . LEU A 1 96 ? 10.11157 20.12969 11.78999 1.000 106.03914 91 LEU A C 1
ATOM 667 O O . LEU A 1 96 ? 9.38376 20.30221 12.77375 1.000 116.79777 91 LEU A O 1
ATOM 672 N N . GLY A 1 97 ? 9.63286 19.75081 10.60824 1.000 90.40364 92 GLY A N 1
ATOM 673 C CA . GLY A 1 97 ? 8.21218 19.52347 10.42324 1.000 98.55020 92 GLY A CA 1
ATOM 674 C C . GLY A 1 97 ? 7.37745 20.78287 10.38100 1.000 104.18486 92 GLY A C 1
ATOM 675 O O . GLY A 1 97 ? 6.20702 20.75660 10.77494 1.000 105.66000 92 GLY A O 1
ATOM 676 N N . ARG A 1 98 ? 7.94708 21.88680 9.91330 1.000 111.83972 93 ARG A N 1
ATOM 677 C CA . ARG A 1 98 ? 7.26376 23.16897 9.81717 1.000 108.12958 93 ARG A CA 1
ATOM 678 C C . ARG A 1 98 ? 7.30858 23.66437 8.37446 1.000 100.56230 93 ARG A C 1
ATOM 679 O O . ARG A 1 98 ? 7.82380 22.99201 7.47774 1.000 105.08096 93 ARG A O 1
ATOM 687 N N . GLY A 1 99 ? 6.75754 24.85747 8.16071 1.000 91.61870 94 GLY A N 1
ATOM 688 C CA . GLY A 1 99 ? 6.80769 25.49109 6.85283 1.000 105.00605 94 GLY A CA 1
ATOM 689 C C . GLY A 1 99 ? 6.18999 24.68157 5.73599 1.000 97.94579 94 GLY A C 1
ATOM 690 O O . GLY A 1 99 ? 6.65367 24.75907 4.59309 1.000 99.33363 94 GLY A O 1
ATOM 691 N N . LYS A 1 100 ? 5.15530 23.90174 6.03388 1.000 96.99301 95 LYS A N 1
ATOM 692 C CA . LYS A 1 100 ? 4.51532 23.08924 5.01135 1.000 99.53288 95 LYS A CA 1
ATOM 693 C C . LYS A 1 100 ? 3.75382 23.97069 4.02770 1.000 93.84430 95 LYS A C 1
ATOM 694 O O . LYS A 1 100 ? 3.29420 25.06554 4.36401 1.000 96.18067 95 LYS A O 1
ATOM 700 N N . MET A 1 101 ? 3.62893 23.48327 2.79704 1.000 102.36235 96 MET A N 1
ATOM 701 C CA . MET A 1 101 ? 2.96176 24.20959 1.72716 1.000 102.42338 96 MET A CA 1
ATOM 702 C C . MET A 1 101 ? 1.63977 23.53505 1.38667 1.000 103.34004 96 MET A C 1
ATOM 703 O O . MET A 1 101 ? 1.52616 22.30602 1.43947 1.000 106.56385 96 MET A O 1
ATOM 708 N N . PHE A 1 102 ? 0.64231 24.34564 1.03806 1.000 102.19699 97 PHE A N 1
ATOM 709 C CA . PHE A 1 102 ? -0.67028 23.84420 0.65337 1.000 104.36189 97 PHE A CA 1
ATOM 710 C C . PHE A 1 102 ? -1.15124 24.60023 -0.57424 1.000 101.66284 97 PHE A C 1
ATOM 711 O O . PHE A 1 102 ? -1.08565 25.83235 -0.61242 1.000 98.88894 97 PHE A O 1
ATOM 719 N N . VAL A 1 103 ? -1.63297 23.86056 -1.57200 1.000 99.66565 98 VAL A N 1
ATOM 720 C CA . VAL A 1 103 ? -2.16340 24.45539 -2.79366 1.000 98.37035 98 VAL A CA 1
ATOM 721 C C . VAL A 1 103 ? -3.50735 23.81975 -3.11869 1.000 104.67224 98 VAL A C 1
ATOM 722 O O . VAL A 1 103 ? -4.51832 24.51504 -3.26906 1.000 109.88528 98 VAL A O 1
ATOM 726 N N . PHE A 1 104 ? -3.52610 22.49522 -3.22525 1.000 103.32275 99 PHE A N 1
ATOM 727 C CA . PHE A 1 104 ? -4.70654 21.75207 -3.63655 1.000 96.22240 99 PHE A CA 1
ATOM 728 C C . PHE A 1 104 ? -5.28970 20.98111 -2.46223 1.000 96.83574 99 PHE A C 1
ATOM 729 O O . PHE A 1 104 ? -4.55388 20.39495 -1.66172 1.000 100.87166 99 PHE A O 1
ATOM 737 N N . SER A 1 105 ? -6.61317 20.98744 -2.36843 1.000 95.58601 100 SER A N 1
ATOM 738 C CA . SER A 1 105 ? -7.34196 20.13121 -1.44804 1.000 104.58106 100 SER A CA 1
ATOM 739 C C . SER A 1 105 ? -7.91083 18.93819 -2.20743 1.000 107.01866 100 SER A C 1
ATOM 740 O O . SER A 1 105 ? -7.84971 18.86661 -3.43672 1.000 108.59062 100 SER A O 1
ATOM 743 N N . ASP A 1 106 ? -8.46899 17.98716 -1.45535 1.000 108.29399 101 ASP A N 1
ATOM 744 C CA . ASP A 1 106 ? -9.05615 16.81212 -2.09099 1.000 105.58972 101 ASP A CA 1
ATOM 745 C C . ASP A 1 106 ? -10.24880 17.19588 -2.95699 1.000 109.82599 101 ASP A C 1
ATOM 746 O O . ASP A 1 106 ? -10.46769 16.60695 -4.02227 1.000 116.30538 101 ASP A O 1
ATOM 751 N N . ALA A 1 107 ? -11.03285 18.18278 -2.51560 1.000 111.61695 102 ALA A N 1
ATOM 752 C CA . ALA A 1 107 ? -12.13904 18.66576 -3.33390 1.000 105.63430 102 ALA A CA 1
ATOM 753 C C . ALA A 1 107 ? -11.63857 19.35296 -4.59676 1.000 104.71282 102 ALA A C 1
ATOM 754 O O . ALA A 1 107 ? -12.28793 19.26932 -5.64552 1.000 111.31721 102 ALA A O 1
ATOM 756 N N . HIS A 1 108 ? -10.49245 20.03386 -4.51782 1.000 105.27272 103 HIS A N 1
ATOM 757 C CA . HIS A 1 108 ? -9.90283 20.62500 -5.71336 1.000 99.74444 103 HIS A CA 1
ATOM 758 C C . HIS A 1 108 ? -9.40914 19.55488 -6.67745 1.000 102.25499 103 HIS A C 1
ATOM 759 O O . HIS A 1 108 ? -9.38405 19.78083 -7.89259 1.000 102.44851 103 HIS A O 1
ATOM 766 N N . VAL A 1 109 ? -9.01726 18.38972 -6.15846 1.000 108.81539 104 VAL A N 1
ATOM 767 C CA . VAL A 1 109 ? -8.53343 17.31412 -7.01851 1.000 111.91058 104 VAL A CA 1
ATOM 768 C C . VAL A 1 109 ? -9.67877 16.73017 -7.83660 1.000 114.23372 104 VAL A C 1
ATOM 769 O O . VAL A 1 109 ? -9.61054 16.66304 -9.06929 1.000 110.16212 104 VAL A O 1
ATOM 773 N N . GLU A 1 110 ? -10.75365 16.30940 -7.16377 1.000 111.73498 105 GLU A N 1
ATOM 774 C CA . GLU A 1 110 ? -11.87881 15.69332 -7.85871 1.000 118.51980 105 GLU A CA 1
ATOM 775 C C . GLU A 1 110 ? -12.53373 16.63695 -8.85824 1.000 119.34847 105 GLU A C 1
ATOM 776 O O . GLU A 1 110 ? -13.15809 16.16944 -9.81636 1.000 128.46190 105 GLU A O 1
ATOM 782 N N . THR A 1 111 ? -12.40641 17.94987 -8.66096 1.000 120.19697 106 THR A N 1
ATOM 783 C CA . THR A 1 111 ? -12.99755 18.89793 -9.59894 1.000 119.13120 106 THR A CA 1
ATOM 784 C C . THR A 1 111 ? -12.20622 18.94697 -10.90051 1.000 124.40434 106 THR A C 1
ATOM 785 O O . THR A 1 111 ? -12.78291 18.88999 -11.99296 1.000 131.79610 106 THR A O 1
ATOM 789 N N . LEU A 1 112 ? -10.87883 19.04245 -10.80357 1.000 121.04930 107 LEU A N 1
ATOM 790 C CA . LEU A 1 112 ? -10.05375 19.17211 -11.99862 1.000 114.87135 107 LEU A CA 1
ATOM 791 C C . LEU A 1 112 ? -9.79528 17.83092 -12.67344 1.000 128.13778 107 LEU A C 1
ATOM 792 O O . LEU A 1 112 ? -9.63717 17.78333 -13.89847 1.000 137.18591 107 LEU A O 1
ATOM 797 N N . MET A 1 113 ? -9.74500 16.73969 -11.90449 1.000 129.31787 108 MET A N 1
ATOM 798 C CA . MET A 1 113 ? -9.52895 15.42707 -12.50672 1.000 136.65835 108 MET A CA 1
ATOM 799 C C . MET A 1 113 ? -10.70794 15.02108 -13.38257 1.000 139.43497 108 MET A C 1
ATOM 800 O O . MET A 1 113 ? -10.52012 14.41364 -14.44308 1.000 146.61219 108 MET A O 1
ATOM 805 N N . ARG A 1 114 ? -11.93101 15.34749 -12.95864 1.000 139.42121 109 ARG A N 1
ATOM 806 C CA . ARG A 1 114 ? -13.09527 15.08985 -13.79676 1.000 143.34605 109 ARG A CA 1
ATOM 807 C C . ARG A 1 114 ? -13.15138 16.01941 -15.00080 1.000 139.65069 109 ARG A C 1
ATOM 808 O O . ARG A 1 114 ? -13.83649 15.70523 -15.97977 1.000 144.10492 109 ARG A O 1
ATOM 816 N N . ALA A 1 115 ? -12.44649 17.15150 -14.95147 1.000 134.8354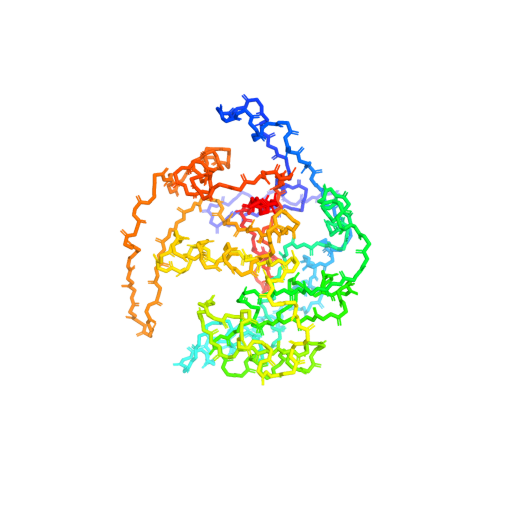5 110 ALA A N 1
ATOM 817 C CA . ALA A 1 115 ? -12.45120 18.08576 -16.07007 1.000 134.26944 110 ALA A CA 1
ATOM 818 C C . ALA A 1 115 ? -11.49166 17.66434 -17.17472 1.000 132.68657 110 ALA A C 1
ATOM 819 O O . ALA A 1 115 ? -11.75495 17.93298 -18.35205 1.000 147.53731 110 ALA A O 1
ATOM 821 N N . CYS A 1 116 ? -10.38636 17.01096 -16.82409 1.000 129.84241 111 CYS A N 1
ATOM 822 C CA . CYS A 1 116 ? -9.39778 16.57144 -17.79862 1.000 141.05426 111 CYS A CA 1
ATOM 823 C C . CYS A 1 116 ? -9.72674 15.21163 -18.40180 1.000 145.33622 111 CYS A C 1
ATOM 824 O O . CYS A 1 116 ? -8.90639 14.66179 -19.14393 1.000 144.64123 111 CYS A O 1
ATOM 827 N N . GLY A 1 117 ? -10.89112 14.66416 -18.10567 1.000 144.11709 112 GLY A N 1
ATOM 828 C CA . GLY A 1 117 ? -11.28690 13.36216 -18.63140 1.000 152.26059 112 GLY A CA 1
ATOM 829 C C . GLY A 1 117 ? -10.83458 12.17708 -17.80826 1.000 145.42895 112 GLY A C 1
ATOM 830 O O . GLY A 1 117 ? -11.62058 11.26984 -17.53941 1.000 163.89943 112 GLY A O 1
ATOM 831 N N . GLU A 1 118 ? -9.56553 12.17185 -17.39791 1.000 140.77900 113 GLU A N 1
ATOM 832 C CA . GLU A 1 118 ? -9.01409 11.08515 -16.58873 1.000 159.59782 113 GLU A CA 1
ATOM 833 C C . GLU A 1 118 ? -9.36535 11.32869 -15.11954 1.000 155.48391 113 GLU A C 1
ATOM 834 O O . GLU A 1 118 ? -8.51981 11.62476 -14.27263 1.000 140.33254 113 GLU A O 1
ATOM 840 N N . GLY A 1 119 ? -10.65745 11.20182 -14.82750 1.000 155.68991 114 GLY A N 1
ATOM 841 C CA . GLY A 1 119 ? -11.15124 11.39253 -13.47856 1.000 143.56798 114 GLY A CA 1
ATOM 842 C C . GLY A 1 119 ? -10.94810 10.17648 -12.60034 1.000 143.22291 114 GLY A C 1
ATOM 843 O O . GLY A 1 119 ? -10.64899 10.30348 -11.40923 1.000 155.82755 114 GLY A O 1
ATOM 844 N N . ALA A 1 120 ? -11.10878 8.99001 -13.17897 1.000 152.45870 115 ALA A N 1
ATOM 845 C CA . ALA A 1 120 ? -10.91305 7.76093 -12.42936 1.000 155.12438 115 ALA A CA 1
ATOM 846 C C . ALA A 1 120 ? -9.42921 7.52858 -12.15777 1.000 166.21477 115 ALA A C 1
ATOM 847 O O . ALA A 1 120 ? -8.54992 8.05452 -12.84640 1.000 162.91591 115 ALA A O 1
ATOM 849 N N . GLY A 1 121 ? -9.15857 6.72666 -11.13374 1.000 185.79520 116 GLY A N 1
ATOM 850 C CA . GLY A 1 121 ? -7.79304 6.42086 -10.76791 1.000 184.35382 116 GLY A CA 1
ATOM 851 C C . GLY A 1 121 ? -7.10644 5.52617 -11.78244 1.000 179.47522 116 GLY A C 1
ATOM 852 O O . GLY A 1 121 ? -7.71695 4.96090 -12.69083 1.000 177.57321 116 GLY A O 1
ATOM 853 N N . GLY A 1 122 ? -5.80283 5.40088 -11.61566 1.000 151.36823 117 GLY A N 1
ATOM 854 C CA . GLY A 1 122 ? -5.00063 4.58618 -12.50184 1.000 151.52769 117 GLY A CA 1
ATOM 855 C C . GLY A 1 122 ? -4.07967 5.43311 -13.36323 1.000 144.73148 117 GLY A C 1
ATOM 856 O O . GLY A 1 122 ? -4.38407 6.58246 -13.71048 1.000 136.05011 117 GLY A O 1
ATOM 857 N N . GLY A 1 123 ? -2.93884 4.85881 -13.71276 1.000 140.61430 118 GLY A N 1
ATOM 858 C CA . GLY A 1 123 ? -1.94595 5.52653 -14.52766 1.000 135.84669 118 GLY A CA 1
ATOM 859 C C . GLY A 1 123 ? -0.68828 5.83836 -13.73684 1.000 134.76840 118 GLY A C 1
ATOM 860 O O . GLY A 1 123 ? -0.48675 5.37507 -12.61071 1.000 135.15172 118 GLY A O 1
ATOM 861 N N . TRP A 1 124 ? 0.16956 6.64569 -14.35447 1.000 122.24093 119 TRP A N 1
ATOM 862 C CA . TRP A 1 124 ? 1.43164 7.05934 -13.76022 1.000 120.11269 119 TRP A CA 1
ATOM 863 C C . TRP A 1 124 ? 1.43570 8.56502 -13.54188 1.000 127.14591 119 TRP A C 1
ATOM 864 O O . TRP A 1 124 ? 0.93360 9.32601 -14.37516 1.000 133.96829 119 TRP A O 1
ATOM 875 N N . PHE A 1 125 ? 2.00642 8.98705 -12.41601 1.000 119.84438 120 PHE A N 1
ATOM 876 C CA . PHE A 1 125 ? 2.06527 10.39057 -12.03744 1.000 111.58527 120 PHE A CA 1
ATOM 877 C C . PHE A 1 125 ? 3.50306 10.77871 -11.73129 1.000 113.99960 120 PHE A C 1
ATOM 878 O O . PHE A 1 125 ? 4.24620 10.00981 -11.11399 1.000 121.29338 120 PHE A O 1
ATOM 886 N N . LEU A 1 126 ? 3.88821 11.97558 -12.16677 1.000 114.31815 121 LEU A N 1
ATOM 887 C CA . LEU A 1 126 ? 5.22467 12.51119 -11.94152 1.000 106.63499 121 LEU A CA 1
ATOM 888 C C . LEU A 1 126 ? 5.10109 13.85591 -11.24198 1.000 116.37901 121 LEU A C 1
ATOM 889 O O . LEU A 1 126 ? 4.41613 14.75667 -11.73882 1.000 112.86455 121 LEU A O 1
ATOM 894 N N . ASP A 1 127 ? 5.76154 13.98877 -10.09473 1.000 114.86353 122 ASP A N 1
ATOM 895 C CA . ASP A 1 127 ? 5.76545 15.22266 -9.31661 1.000 97.99404 122 ASP A CA 1
ATOM 896 C C . ASP A 1 127 ? 7.16086 15.82853 -9.39944 1.000 97.03986 122 ASP A C 1
ATOM 897 O O . ASP A 1 127 ? 8.12060 15.26742 -8.85973 1.000 103.57906 122 ASP A O 1
ATOM 902 N N . VAL A 1 128 ? 7.27083 16.96742 -10.07462 1.000 97.34617 123 VAL A N 1
ATOM 903 C CA . VAL A 1 128 ? 8.54417 17.65849 -10.23461 1.000 104.27933 123 VAL A CA 1
ATOM 904 C C . VAL A 1 128 ? 8.72485 18.62844 -9.07555 1.000 110.64607 123 VAL A C 1
ATOM 905 O O . VAL A 1 128 ? 7.82757 19.42440 -8.77167 1.000 101.83155 123 VAL A O 1
ATOM 909 N N . GLY A 1 129 ? 9.88493 18.56175 -8.42685 1.000 100.61905 124 GLY A N 1
ATOM 910 C CA . GLY A 1 129 ? 10.17495 19.42717 -7.30130 1.000 101.92012 124 GLY A CA 1
ATOM 911 C C . GLY A 1 129 ? 9.29640 19.14876 -6.09958 1.000 110.29925 124 GLY A C 1
ATOM 912 O O . GLY A 1 129 ? 8.74137 20.07432 -5.49911 1.000 119.83633 124 GLY A O 1
ATOM 913 N N . ALA A 1 130 ? 9.16378 17.87168 -5.73755 1.000 105.13065 125 ALA A N 1
ATOM 914 C CA . ALA A 1 130 ? 8.30289 17.50079 -4.61953 1.000 105.90599 125 ALA A CA 1
ATOM 915 C C . ALA A 1 130 ? 8.95375 17.84867 -3.28615 1.000 107.96746 125 ALA A C 1
ATOM 916 O O . ALA A 1 130 ? 8.38682 18.59362 -2.47823 1.000 106.42889 125 ALA A O 1
ATOM 918 N N . GLY A 1 131 ? 10.15038 17.32054 -3.03966 1.000 134.27424 126 GLY A N 1
ATOM 919 C CA . GLY A 1 131 ? 10.82430 17.54264 -1.77593 1.000 129.10984 126 GLY A CA 1
ATOM 920 C C . GLY A 1 131 ? 10.12323 16.84932 -0.62760 1.000 128.58202 126 GLY A C 1
ATOM 921 O O . GLY A 1 131 ? 10.62174 15.85652 -0.08861 1.000 131.80150 126 GLY A O 1
ATOM 922 N N . GLU A 1 132 ? 8.95349 17.36556 -0.24865 1.000 108.06559 127 GLU A N 1
ATOM 923 C CA . GLU A 1 132 ? 8.14162 16.75782 0.79255 1.000 108.01024 127 GLU A CA 1
ATOM 924 C C . GLU A 1 132 ? 6.86003 16.12535 0.27085 1.000 114.55244 127 GLU A C 1
ATOM 925 O O . GLU A 1 132 ? 6.28722 15.27683 0.96113 1.000 120.91601 127 GLU A O 1
ATOM 931 N N . GLY A 1 133 ? 6.39647 16.51669 -0.91624 1.000 126.91851 128 GLY A N 1
ATOM 932 C CA . GLY A 1 133 ? 5.24858 15.89462 -1.54369 1.000 126.26216 128 GLY A CA 1
ATOM 933 C C . GLY A 1 133 ? 3.92557 16.11024 -0.84659 1.000 127.87276 128 GLY A C 1
ATOM 934 O O . GLY A 1 133 ? 2.91412 15.55163 -1.29062 1.000 131.58188 128 GLY A O 1
ATOM 935 N N . GLU A 1 134 ? 3.89468 16.90055 0.22880 1.000 118.19183 129 GLU A N 1
ATOM 936 C CA . GLU A 1 134 ? 2.64557 17.12612 0.94593 1.000 115.54798 129 GLU A CA 1
ATOM 937 C C . GLU A 1 134 ? 1.63183 17.87241 0.09017 1.000 106.92909 129 GLU A C 1
ATOM 938 O O . GLU A 1 134 ? 0.42198 17.69441 0.27119 1.000 107.97739 129 GLU A O 1
ATOM 944 N N . VAL A 1 135 ? 2.10025 18.70591 -0.84103 1.000 98.18562 130 VAL A N 1
ATOM 945 C CA . VAL A 1 135 ? 1.18310 19.43198 -1.71271 1.000 105.20476 130 VAL A CA 1
ATOM 946 C C . VAL A 1 135 ? 0.47256 18.47069 -2.65553 1.000 114.51999 130 VAL A C 1
ATOM 947 O O . VAL A 1 135 ? -0.73433 18.59281 -2.89694 1.000 124.48057 130 VAL A O 1
ATOM 951 N N . THR A 1 136 ? 1.20332 17.49594 -3.19508 1.000 108.18780 131 THR A N 1
ATOM 952 C CA . THR A 1 136 ? 0.65708 16.52715 -4.13398 1.000 105.66625 131 THR A CA 1
ATOM 953 C C . THR A 1 136 ? 0.30128 15.20343 -3.46728 1.000 113.81241 131 THR A C 1
ATOM 954 O O . THR A 1 136 ? 0.21748 14.17682 -4.14961 1.000 108.94756 131 THR A O 1
ATOM 958 N N . ARG A 1 137 ? 0.08791 15.20503 -2.15024 1.000 116.49134 132 ARG A N 1
ATOM 959 C CA . ARG A 1 137 ? -0.20185 13.95815 -1.44978 1.000 114.15917 132 ARG A CA 1
ATOM 960 C C . ARG A 1 137 ? -1.59187 13.44103 -1.80010 1.000 114.27995 132 ARG A C 1
ATOM 961 O O . ARG A 1 137 ? -1.76268 12.26015 -2.12488 1.000 116.59097 132 ARG A O 1
ATOM 969 N N . THR A 1 138 ? -2.60076 14.31347 -1.73874 1.000 114.98517 133 THR A N 1
ATOM 970 C CA . THR A 1 138 ? -3.96321 13.90384 -2.05867 1.000 110.64992 133 THR A CA 1
ATOM 971 C C . THR A 1 138 ? -4.13083 13.54214 -3.52804 1.000 113.37610 133 THR A C 1
ATOM 972 O O . THR A 1 138 ? -5.05871 12.80084 -3.86884 1.000 117.82453 133 THR A O 1
ATOM 976 N N . LEU A 1 139 ? -3.25623 14.04412 -4.40114 1.000 115.09920 134 LEU A N 1
ATOM 977 C CA . LEU A 1 139 ? -3.37221 13.75608 -5.82593 1.000 107.55642 134 LEU A CA 1
ATOM 978 C C . LEU A 1 139 ? -2.76574 12.40165 -6.17494 1.000 114.80214 134 LEU A C 1
ATOM 979 O O . LEU A 1 139 ? -3.27682 11.69934 -7.05480 1.000 119.00240 134 LEU A O 1
ATOM 984 N N . ALA A 1 140 ? -1.68272 12.01673 -5.49602 1.000 116.23302 135 ALA A N 1
ATOM 985 C CA . ALA A 1 140 ? -1.00263 10.76519 -5.80633 1.000 111.17945 135 ALA A CA 1
ATOM 986 C C . ALA A 1 140 ? -1.75993 9.53679 -5.31929 1.000 114.09518 135 ALA A C 1
ATOM 987 O O . ALA A 1 140 ? -1.32419 8.41478 -5.59825 1.000 114.15765 135 ALA A O 1
ATOM 989 N N . ARG A 1 141 ? -2.87184 9.71440 -4.60313 1.000 118.82952 136 ARG A N 1
ATOM 990 C CA . ARG A 1 141 ? -3.65745 8.57943 -4.13435 1.000 122.67174 136 ARG A CA 1
ATOM 991 C C . ARG A 1 141 ? -4.40090 7.86756 -5.25604 1.000 125.46037 136 ARG A C 1
ATOM 992 O O . ARG A 1 141 ? -4.88833 6.75276 -5.04039 1.000 132.07960 136 ARG A O 1
ATOM 1000 N N . ARG A 1 142 ? -4.49541 8.47330 -6.43842 1.000 120.57462 137 ARG A N 1
ATOM 1001 C CA . ARG A 1 142 ? -5.27749 7.90549 -7.52863 1.000 124.48465 137 ARG A CA 1
ATOM 1002 C C . ARG A 1 142 ? -4.45351 7.04130 -8.47179 1.000 128.61337 137 ARG A C 1
ATOM 1003 O O . ARG A 1 142 ? -4.99782 6.11535 -9.08461 1.000 141.59147 137 ARG A O 1
ATOM 1011 N N . PHE A 1 143 ? -3.16013 7.31583 -8.60227 1.000 114.32947 138 PHE A N 1
ATOM 1012 C CA . PHE A 1 143 ? -2.32775 6.64836 -9.59151 1.000 116.99120 138 PHE A CA 1
ATOM 1013 C C . PHE A 1 143 ? -1.69127 5.39337 -9.01022 1.000 124.22944 138 PHE A C 1
ATOM 1014 O O . PHE A 1 143 ? -1.22357 5.38868 -7.86779 1.000 126.44748 138 PHE A O 1
ATOM 1022 N N . ALA A 1 144 ? -1.68128 4.32365 -9.81026 1.000 115.01575 139 ALA A N 1
ATOM 1023 C CA . ALA A 1 144 ? -1.04187 3.08236 -9.39218 1.000 117.24366 139 ALA A CA 1
ATOM 1024 C C . ALA A 1 144 ? 0.47482 3.20414 -9.34478 1.000 126.04041 139 ALA A C 1
ATOM 1025 O O . ALA A 1 144 ? 1.12250 2.45301 -8.60772 1.000 129.76549 139 ALA A O 1
ATOM 1027 N N . GLY A 1 145 ? 1.05119 4.12520 -10.11254 1.000 119.77191 140 GLY A N 1
ATOM 1028 C CA . GLY A 1 145 ? 2.47835 4.37220 -10.07197 1.000 115.49010 140 GLY A CA 1
ATOM 1029 C C . GLY A 1 145 ? 2.79302 5.84276 -9.89414 1.000 121.35368 140 GLY A C 1
ATOM 1030 O O . GLY A 1 145 ? 2.30216 6.68286 -10.65400 1.000 116.37867 140 GLY A O 1
ATOM 1031 N N . THR A 1 146 ? 3.60519 6.17061 -8.89266 1.000 121.09528 141 THR A N 1
ATOM 1032 C CA . THR A 1 146 ? 3.95110 7.55023 -8.57943 1.000 114.31508 141 THR A CA 1
ATOM 1033 C C . THR A 1 146 ? 5.46180 7.72159 -8.63089 1.000 111.10718 141 THR A C 1
ATOM 1034 O 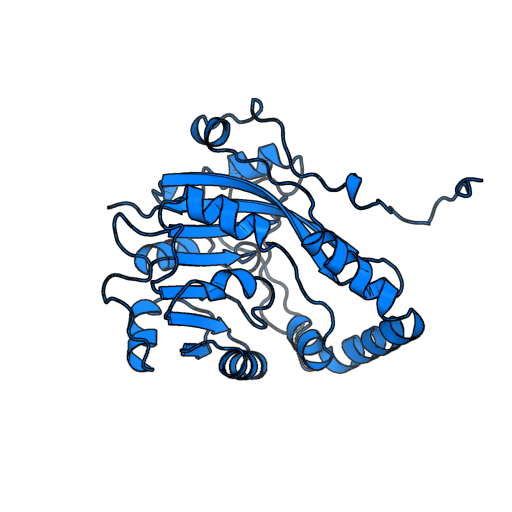O . THR A 1 146 ? 6.20375 6.90412 -8.07561 1.000 104.54093 141 THR A O 1
ATOM 1038 N N . CYS A 1 147 ? 5.91018 8.78212 -9.29827 1.000 109.16769 142 CYS A N 1
ATOM 1039 C CA . CYS A 1 147 ? 7.32121 9.12313 -9.37762 1.000 103.80382 142 CYS A CA 1
ATOM 1040 C C . CYS A 1 147 ? 7.51678 10.56111 -8.91908 1.000 102.54264 142 CYS A C 1
ATOM 1041 O O . CYS A 1 147 ? 6.59786 11.38237 -8.97119 1.000 114.80068 142 CYS A O 1
ATOM 1044 N N . ALA A 1 148 ? 8.73216 10.85905 -8.46559 1.000 96.44760 143 ALA A N 1
ATOM 1045 C CA . ALA A 1 148 ? 9.04947 12.18659 -7.96331 1.000 95.19066 143 ALA A CA 1
ATOM 1046 C C . ALA A 1 148 ? 10.50322 12.50950 -8.27038 1.000 97.11033 143 ALA A C 1
ATOM 1047 O O . ALA A 1 148 ? 11.35733 11.62019 -8.31384 1.000 101.97329 143 ALA A O 1
ATOM 1049 N N . THR A 1 149 ? 10.77369 13.79508 -8.48342 1.000 92.60394 144 THR A N 1
ATOM 1050 C CA . THR A 1 149 ? 12.11916 14.29144 -8.74516 1.000 102.00793 144 THR A CA 1
ATOM 1051 C C . THR A 1 149 ? 12.44828 15.36697 -7.72048 1.000 102.78402 144 THR A C 1
ATOM 1052 O O . THR A 1 149 ? 11.70540 16.34493 -7.58249 1.000 101.56434 144 THR A O 1
ATOM 1056 N N . GLU A 1 150 ? 13.55489 15.18432 -7.00348 1.000 93.62887 145 GLU A N 1
ATOM 1057 C CA . GLU A 1 150 ? 13.99556 16.15894 -6.01467 1.000 104.17045 145 GLU A CA 1
ATOM 1058 C C . GLU A 1 150 ? 15.51344 16.13397 -5.93296 1.000 113.54683 145 GLU A C 1
ATOM 1059 O O . GLU A 1 150 ? 16.11131 15.06368 -5.79038 1.000 99.19616 145 GLU A O 1
ATOM 1065 N N . SER A 1 151 ? 16.12814 17.31521 -6.01643 1.000 111.06822 146 SER A N 1
ATOM 1066 C CA . SER A 1 151 ? 17.58159 17.41585 -6.00656 1.000 98.68965 146 SER A CA 1
ATOM 1067 C C . SER A 1 151 ? 18.17949 17.27306 -4.61301 1.000 111.13872 146 SER A C 1
ATOM 1068 O O . SER A 1 151 ? 19.38733 17.03944 -4.49555 1.000 119.12138 146 SER A O 1
ATOM 1071 N N . SER A 1 152 ? 17.37594 17.40522 -3.56444 1.000 112.48090 147 SER A N 1
ATOM 1072 C CA . SER A 1 152 ? 17.90284 17.30043 -2.20776 1.000 111.14575 147 SER A CA 1
ATOM 1073 C C . SER A 1 152 ? 18.03937 15.83421 -1.81132 1.000 110.20687 147 SER A C 1
ATOM 1074 O O . SER A 1 152 ? 17.06531 15.08078 -1.90417 1.000 104.19806 147 SER A O 1
ATOM 1077 N N . PRO A 1 153 ? 19.22201 15.39628 -1.36846 1.000 111.48083 148 PRO A N 1
ATOM 1078 C CA . PRO A 1 153 ? 19.37136 13.98057 -0.99023 1.000 107.20298 148 PRO A CA 1
ATOM 1079 C C . PRO A 1 153 ? 18.53484 13.59223 0.21456 1.000 108.87183 148 PRO A C 1
ATOM 1080 O O . PRO A 1 153 ? 17.89633 12.53202 0.20232 1.000 99.65761 148 PRO A O 1
ATOM 1084 N N . GLY A 1 154 ? 18.52292 14.42122 1.26046 1.000 110.90136 149 GLY A N 1
ATOM 1085 C CA . GLY A 1 154 ? 17.75210 14.08692 2.44659 1.000 94.00230 149 GLY A CA 1
ATOM 1086 C C . GLY A 1 154 ? 16.26088 14.02621 2.17878 1.000 96.08760 149 GLY A C 1
ATOM 1087 O O . GLY A 1 154 ? 15.57204 13.11873 2.65129 1.000 97.67277 149 GLY A O 1
ATOM 1088 N N . MET A 1 155 ? 15.74156 14.98864 1.41321 1.000 102.75810 150 MET A N 1
ATOM 1089 C CA . MET A 1 155 ? 14.31766 14.99736 1.10268 1.000 96.24676 150 MET A CA 1
ATOM 1090 C C . MET A 1 155 ? 13.93910 13.91935 0.09745 1.000 97.62612 150 MET A C 1
ATOM 1091 O O . MET A 1 155 ? 12.77463 13.50805 0.06010 1.000 106.70293 150 MET A O 1
ATOM 1096 N N . ALA A 1 156 ? 14.88970 13.45507 -0.71683 1.000 104.52772 151 ALA A N 1
ATOM 1097 C CA . ALA A 1 156 ? 14.59501 12.36524 -1.64097 1.000 97.87483 151 ALA A CA 1
ATOM 1098 C C . ALA A 1 156 ? 14.34777 11.06326 -0.89108 1.000 91.01756 151 ALA A C 1
ATOM 1099 O O . ALA A 1 156 ? 13.47431 10.27590 -1.27305 1.000 104.10321 151 ALA A O 1
ATOM 1101 N N . SER A 1 157 ? 15.10610 10.82121 0.18085 1.000 95.30919 152 SER A N 1
ATOM 1102 C CA . SER A 1 157 ? 14.88637 9.62687 0.98798 1.000 87.08280 152 SER A CA 1
ATOM 1103 C C . SER A 1 157 ? 13.54264 9.67425 1.70300 1.000 104.02821 152 SER A C 1
ATOM 1104 O O . SER A 1 157 ? 12.90955 8.63059 1.89901 1.000 114.63868 152 SER A O 1
ATOM 1107 N N . ARG A 1 158 ? 13.09424 10.86866 2.09867 1.000 106.19735 153 ARG A N 1
ATOM 1108 C CA . ARG A 1 158 ? 11.78006 11.00269 2.71803 1.000 103.54067 153 ARG A CA 1
ATOM 1109 C C . ARG A 1 158 ? 10.66072 10.65117 1.74720 1.000 101.77053 153 ARG A C 1
ATOM 1110 O O . ARG A 1 158 ? 9.62237 10.12688 2.16554 1.000 107.29696 153 ARG A O 1
ATOM 1118 N N . LEU A 1 159 ? 10.84928 10.92981 0.45494 1.000 99.83206 154 LEU A N 1
ATOM 1119 C CA . LEU A 1 159 ? 9.81065 10.62630 -0.52323 1.000 100.88470 154 LEU A CA 1
ATOM 1120 C C . LEU A 1 159 ? 9.68208 9.12784 -0.76249 1.000 102.27518 154 LEU A C 1
ATOM 1121 O O . LEU A 1 159 ? 8.58321 8.64049 -1.05114 1.000 111.10027 154 LEU A O 1
ATOM 1126 N N . ARG A 1 160 ? 10.78307 8.38310 -0.64497 1.000 108.55818 155 ARG A N 1
ATOM 1127 C CA . ARG A 1 160 ? 10.73734 6.93752 -0.82556 1.000 108.70880 155 ARG A CA 1
ATOM 1128 C C . ARG A 1 160 ? 10.03398 6.22139 0.31890 1.000 112.59815 155 ARG A C 1
ATOM 1129 O O . ARG A 1 160 ? 9.76563 5.02087 0.20184 1.000 123.87997 155 ARG A O 1
ATOM 1137 N N . GLU A 1 161 ? 9.73046 6.92023 1.41205 1.000 108.89355 156 GLU A N 1
ATOM 1138 C CA . GLU A 1 161 ? 9.06741 6.32325 2.56180 1.000 112.56878 156 GLU A CA 1
ATOM 1139 C C . GLU A 1 161 ? 7.59284 6.68898 2.66008 1.000 107.90870 156 GLU A C 1
ATOM 1140 O O . GLU A 1 161 ? 6.87038 6.07187 3.44996 1.000 129.00592 156 GLU A O 1
ATOM 1146 N N . LYS A 1 162 ? 7.13020 7.66735 1.88464 1.000 108.78045 157 LYS A N 1
ATOM 1147 C CA . LYS A 1 162 ? 5.74890 8.12135 1.96051 1.000 130.71609 157 LYS A CA 1
ATOM 1148 C C . LYS A 1 162 ? 4.83093 7.43068 0.96049 1.000 133.94701 157 LYS A C 1
ATOM 1149 O O . LYS A 1 162 ? 3.60954 7.59302 1.05383 1.000 148.60661 157 LYS A O 1
ATOM 1155 N N . GLY A 1 163 ? 5.37670 6.67123 0.01415 1.000 122.71987 158 GLY A N 1
ATOM 1156 C CA . GLY A 1 163 ? 4.54428 5.94584 -0.92465 1.000 130.25262 158 GLY A CA 1
ATOM 1157 C C . GLY A 1 163 ? 5.00300 6.03486 -2.36521 1.000 137.20867 158 GLY A C 1
ATOM 1158 O O . GLY A 1 163 ? 4.49143 5.31376 -3.22748 1.000 131.15997 158 GLY A O 1
ATOM 1159 N N . PHE A 1 164 ? 5.96225 6.91490 -2.64229 1.000 124.63830 159 PHE A N 1
ATOM 1160 C CA . PHE A 1 164 ? 6.46989 7.06043 -3.99986 1.000 108.78539 159 PHE A CA 1
ATOM 1161 C C . PHE A 1 164 ? 7.24968 5.81767 -4.40964 1.000 114.92526 159 PHE A C 1
ATOM 1162 O O . PHE A 1 164 ? 8.11183 5.33709 -3.66757 1.000 111.42965 159 PHE A O 1
ATOM 1170 N N . ASP A 1 165 ? 6.94161 5.29705 -5.59859 1.000 120.18468 160 ASP A N 1
ATOM 1171 C CA . ASP A 1 165 ? 7.60223 4.08875 -6.07843 1.000 121.80551 160 ASP A CA 1
ATOM 1172 C C . ASP A 1 165 ? 9.01607 4.37859 -6.56748 1.000 106.03871 160 ASP A C 1
ATOM 1173 O O . ASP A 1 165 ? 9.94641 3.62211 -6.26728 1.000 103.51294 160 ASP A O 1
ATOM 1178 N N . VAL A 1 166 ? 9.19582 5.46173 -7.31957 1.000 104.01628 161 VAL A N 1
ATOM 1179 C CA . VAL A 1 166 ? 10.49785 5.86247 -7.83817 1.000 110.84926 161 VAL A CA 1
ATOM 1180 C C . VAL A 1 166 ? 10.71836 7.32782 -7.49369 1.000 108.31338 161 VAL A C 1
ATOM 1181 O O . VAL A 1 166 ? 9.83703 8.16261 -7.72364 1.000 109.68888 161 VAL A O 1
ATOM 1185 N N . VAL A 1 167 ? 11.88676 7.63815 -6.93798 1.000 102.02152 162 VAL A N 1
ATOM 1186 C CA . VAL A 1 167 ? 12.25925 9.00369 -6.58486 1.000 101.12385 162 VAL A CA 1
ATOM 1187 C C . VAL A 1 167 ? 13.61278 9.28903 -7.21985 1.000 106.81830 162 VAL A C 1
ATOM 1188 O O . VAL A 1 167 ? 14.63516 8.74567 -6.78306 1.000 103.11744 162 VAL A O 1
ATOM 1192 N N . LEU A 1 168 ? 13.62299 10.13604 -8.24557 1.000 108.13270 163 LEU A N 1
ATOM 1193 C CA . LEU A 1 168 ? 14.85034 10.49677 -8.94088 1.000 109.34724 163 LEU A CA 1
ATOM 1194 C C . LEU A 1 168 ? 15.51760 11.66828 -8.23307 1.000 106.88467 163 LEU A C 1
ATOM 1195 O O . LEU A 1 168 ? 14.89628 12.71616 -8.02973 1.000 117.13032 163 LEU A O 1
ATOM 1200 N N . GLU A 1 169 ? 16.78430 11.48699 -7.86356 1.000 106.51790 164 GLU A N 1
ATOM 1201 C CA . GLU A 1 169 ? 17.53351 12.50525 -7.12685 1.000 111.80347 164 GLU A CA 1
ATOM 1202 C C . GLU A 1 169 ? 18.29030 13.39500 -8.11569 1.000 115.66116 164 GLU A C 1
ATOM 1203 O O . GLU A 1 169 ? 19.50754 13.31145 -8.29068 1.000 117.25652 164 GLU A O 1
ATOM 1209 N N . SER A 1 170 ? 17.52686 14.26343 -8.77548 1.000 117.31126 165 SER A N 1
ATOM 1210 C CA . SER A 1 170 ? 18.08551 15.19453 -9.74581 1.000 117.98977 165 SER A CA 1
ATOM 1211 C C . SER A 1 170 ? 17.13724 16.37401 -9.89535 1.000 124.06776 165 SER A C 1
ATOM 1212 O O . SER A 1 170 ? 15.97001 16.31063 -9.50064 1.000 126.53814 165 SER A O 1
ATOM 1215 N N . ASP A 1 171 ? 17.65730 17.45339 -10.47725 1.000 124.34554 166 ASP A N 1
ATOM 1216 C CA . ASP A 1 171 ? 16.88799 18.66965 -10.69641 1.000 125.64486 166 ASP A CA 1
ATOM 1217 C C . ASP A 1 171 ? 16.47452 18.86176 -12.14884 1.000 121.86584 166 ASP A C 1
ATOM 1218 O O . ASP A 1 171 ? 15.82577 19.86444 -12.46574 1.000 121.80317 166 ASP A O 1
ATOM 1223 N N . THR A 1 172 ? 16.82727 17.93643 -13.03519 1.000 124.47437 167 THR A N 1
ATOM 1224 C CA . THR A 1 172 ? 16.46300 18.01011 -14.44086 1.000 119.33979 167 THR A CA 1
ATOM 1225 C C . THR A 1 172 ? 15.46776 16.90941 -14.78420 1.000 117.42096 167 THR A C 1
ATOM 1226 O O . THR A 1 172 ? 15.28927 15.94368 -14.03702 1.000 115.75877 167 THR A O 1
ATOM 1230 N N . VAL A 1 173 ? 14.81521 17.07031 -15.93404 1.000 125.51192 168 VAL A N 1
ATOM 1231 C CA . VAL A 1 173 ? 13.82392 16.10814 -16.40225 1.000 127.49119 168 VAL A CA 1
ATOM 1232 C C . VAL A 1 173 ? 14.04543 15.83131 -17.88321 1.000 137.31122 168 VAL A C 1
ATOM 1233 O O . VAL A 1 173 ? 13.08667 15.67427 -18.64778 1.000 138.94254 168 VAL A O 1
ATOM 1237 N N . GLU A 1 174 ? 15.31224 15.76644 -18.29760 1.000 152.63409 169 GLU A N 1
ATOM 1238 C CA . GLU A 1 174 ? 15.61680 15.50884 -19.70143 1.000 153.06546 169 GLU A CA 1
ATOM 1239 C C . GLU A 1 174 ? 15.23806 14.08524 -20.09279 1.000 154.30953 169 GLU A C 1
ATOM 1240 O O . GLU A 1 174 ? 14.49256 13.87232 -21.05618 1.000 162.73098 169 GLU A O 1
ATOM 1246 N N . ASN A 1 175 ? 15.74316 13.09755 -19.35795 1.000 146.63857 170 ASN A N 1
ATOM 1247 C CA . ASN A 1 175 ? 15.43876 11.69018 -19.59306 1.000 142.99810 170 ASN A CA 1
ATOM 1248 C C . ASN A 1 175 ? 14.65141 11.09484 -18.42989 1.000 132.15958 170 ASN A C 1
ATOM 1249 O O . ASN A 1 175 ? 14.92946 9.98456 -17.97396 1.000 131.71791 170 ASN A O 1
ATOM 1254 N N . VAL A 1 176 ? 13.65388 11.83287 -17.93908 1.000 129.15408 171 VAL A N 1
ATOM 1255 C CA . VAL A 1 176 ? 12.89068 11.37174 -16.78358 1.000 126.60426 171 VAL A CA 1
ATOM 1256 C C . VAL A 1 176 ? 12.04556 10.15575 -17.14588 1.000 126.45929 171 VAL A C 1
ATOM 1257 O O . VAL A 1 176 ? 11.89345 9.22748 -16.34226 1.000 127.03993 171 VAL A O 1
ATOM 1261 N N . VAL A 1 177 ? 11.49439 10.13104 -18.36150 1.000 126.04713 172 VAL A N 1
ATOM 1262 C CA . VAL A 1 177 ? 10.67349 8.99785 -18.77369 1.000 126.11356 172 VAL A CA 1
ATOM 1263 C C . VAL A 1 177 ? 11.52637 7.74476 -18.93533 1.000 127.14915 172 VAL A C 1
ATOM 1264 O O . VAL A 1 177 ? 11.04742 6.62511 -18.71520 1.000 126.71229 172 VAL A O 1
ATOM 1268 N N . ARG A 1 178 ? 12.79936 7.90356 -19.29478 1.000 130.70089 173 ARG A N 1
ATOM 1269 C CA . ARG A 1 178 ? 13.68298 6.75983 -19.47567 1.000 128.39204 173 ARG A CA 1
ATOM 1270 C C . ARG A 1 178 ? 14.40975 6.37135 -18.19577 1.000 127.33277 173 ARG A C 1
ATOM 1271 O O . ARG A 1 178 ? 14.66333 5.18167 -17.97308 1.000 118.86583 173 ARG A O 1
ATOM 1279 N N . GLU A 1 179 ? 14.74339 7.34420 -17.34520 1.000 132.47139 174 GLU A N 1
ATOM 1280 C CA . GLU A 1 179 ? 15.44185 7.03799 -16.10254 1.000 126.80295 174 GLU A CA 1
ATOM 1281 C C . GLU A 1 179 ? 14.51716 6.40679 -15.07078 1.000 122.87706 174 GLU A C 1
ATOM 1282 O O . GLU A 1 179 ? 14.98515 5.66736 -14.19745 1.000 117.25422 174 GLU A O 1
ATOM 1288 N N . THR A 1 180 ? 13.21409 6.68935 -15.14782 1.000 121.12819 175 THR A N 1
ATOM 1289 C CA . THR A 1 180 ? 12.26949 6.06412 -14.22856 1.000 108.44010 175 THR A CA 1
ATOM 1290 C C . THR A 1 180 ? 12.17769 4.56370 -14.47486 1.000 122.46615 175 THR A C 1
ATOM 1291 O O . THR A 1 180 ? 12.14086 3.77370 -13.52418 1.000 121.52145 175 THR A O 1
ATOM 1295 N N . ARG A 1 181 ? 12.15477 4.15167 -15.74528 1.000 122.25040 176 ARG A N 1
ATOM 1296 C CA . ARG A 1 181 ? 12.11589 2.73163 -16.07232 1.000 116.39165 176 ARG A CA 1
ATOM 1297 C C . ARG A 1 181 ? 13.38080 2.00217 -15.64293 1.000 124.23985 176 ARG A C 1
ATOM 1298 O O . ARG A 1 181 ? 13.34025 0.78334 -15.44512 1.000 133.38039 176 ARG A O 1
ATOM 1306 N N . ALA A 1 182 ? 14.49948 2.71501 -15.49635 1.000 123.77563 177 ALA A N 1
ATOM 1307 C CA . ALA A 1 182 ? 15.73320 2.07814 -15.05472 1.000 124.78495 177 ALA A CA 1
ATOM 1308 C C . ALA A 1 182 ? 15.70806 1.73394 -13.57190 1.000 125.32366 177 ALA A C 1
ATOM 1309 O O . ALA A 1 182 ? 16.49555 0.88963 -13.13188 1.000 128.92256 177 ALA A O 1
ATOM 1311 N N . ARG A 1 183 ? 14.82522 2.36259 -12.79521 1.000 122.01907 178 ARG A N 1
ATOM 1312 C CA . ARG A 1 183 ? 14.71544 2.11669 -11.36269 1.000 127.63019 178 ARG A CA 1
ATOM 1313 C C . ARG A 1 183 ? 13.40862 1.41590 -10.99974 1.000 131.88409 178 ARG A C 1
ATOM 1314 O O . ARG A 1 183 ? 12.84848 1.65101 -9.92625 1.000 128.43021 178 ARG A O 1
ATOM 1322 N N . GLY A 1 184 ? 12.91226 0.55403 -11.88508 1.000 128.02895 179 GLY A N 1
ATOM 1323 C CA . GLY A 1 184 ? 11.70558 -0.20018 -11.62261 1.000 130.44280 179 GLY A CA 1
ATOM 1324 C C . GLY A 1 184 ? 10.40999 0.51139 -11.93881 1.000 129.23270 179 GLY A C 1
ATOM 1325 O O . GLY A 1 184 ? 9.33843 -0.07103 -11.72734 1.000 128.09539 179 GLY A O 1
ATOM 1326 N N . GLY A 1 185 ? 10.46503 1.74517 -12.43244 1.000 126.10113 180 GLY A N 1
ATOM 1327 C CA . GLY A 1 185 ? 9.25846 2.46723 -12.78110 1.000 124.16969 180 GLY A CA 1
ATOM 1328 C C . GLY A 1 185 ? 8.59999 1.93076 -14.03422 1.000 126.05464 180 GLY A C 1
ATOM 1329 O O . GLY A 1 185 ? 9.00532 2.26951 -15.15008 1.000 130.22940 180 GLY A O 1
ATOM 1330 N N . ASP A 1 186 ? 7.57706 1.09133 -13.86343 1.000 128.12867 181 ASP A N 1
ATOM 1331 C CA . ASP A 1 186 ? 6.87083 0.47984 -14.99006 1.000 128.11645 181 ASP A CA 1
ATOM 1332 C C . ASP A 1 186 ? 5.93260 1.51054 -15.62191 1.000 137.40948 181 ASP A C 1
ATOM 1333 O O . ASP A 1 186 ? 4.70538 1.39281 -15.60439 1.000 145.56510 181 ASP A O 1
ATOM 1338 N N . VAL A 1 187 ? 6.54370 2.54536 -16.18982 1.000 134.17908 182 VAL A N 1
ATOM 1339 C CA . VAL A 1 187 ? 5.82231 3.61243 -16.87054 1.000 140.04078 182 VAL A CA 1
ATOM 1340 C C . VAL A 1 187 ? 5.91300 3.36967 -18.37015 1.000 147.50571 182 VAL A C 1
ATOM 1341 O O . VAL A 1 187 ? 6.85867 2.74297 -18.86399 1.000 148.16925 182 VAL A O 1
ATOM 1345 N N . SER A 1 188 ? 4.90901 3.84980 -19.10122 1.000 144.75110 183 SER A N 1
ATOM 1346 C CA . SER A 1 188 ? 4.87882 3.66183 -20.54453 1.000 146.39262 183 SER A CA 1
ATOM 1347 C C . SER A 1 188 ? 6.06961 4.35015 -21.20158 1.000 145.35313 183 SER A C 1
ATOM 1348 O O . SER A 1 188 ? 6.55609 5.38430 -20.73597 1.000 145.53998 183 SER A O 1
ATOM 1351 N N . GLU A 1 189 ? 6.53958 3.76034 -22.30196 1.000 145.91494 184 GLU A N 1
ATOM 1352 C CA . GLU A 1 189 ? 7.67845 4.30911 -23.02652 1.000 141.12057 184 GLU A CA 1
ATOM 1353 C C . GLU A 1 189 ? 7.35215 5.61616 -23.73547 1.000 143.24032 184 GLU A C 1
ATOM 1354 O O . GLU A 1 189 ? 8.27775 6.32009 -24.15351 1.000 134.69967 184 GLU A O 1
ATOM 1360 N N . ASP A 1 190 ? 6.07383 5.95702 -23.87797 1.000 137.91338 185 ASP A N 1
ATOM 1361 C CA . ASP A 1 190 ? 5.66162 7.16470 -24.57872 1.000 142.20831 185 ASP A CA 1
ATOM 1362 C C . ASP A 1 190 ? 5.48560 8.36214 -23.65390 1.000 140.10929 185 ASP A C 1
ATOM 1363 O O . ASP A 1 190 ? 5.12580 9.44407 -24.12925 1.000 138.80529 185 ASP A O 1
ATOM 1368 N N . GLY A 1 191 ? 5.72501 8.20105 -22.36045 1.000 144.46931 186 GLY A N 1
ATOM 1369 C CA . GLY A 1 191 ? 5.63519 9.29102 -21.41059 1.000 141.59989 186 GLY A CA 1
ATOM 1370 C C . GLY A 1 191 ? 4.64817 9.00006 -20.29365 1.000 134.85443 186 GLY A C 1
ATOM 1371 O O . GLY A 1 191 ? 3.92077 8.00892 -20.29842 1.000 137.13524 186 GLY A O 1
ATOM 1372 N N . PHE A 1 192 ? 4.64768 9.90702 -19.32036 1.000 127.89673 187 PHE A N 1
ATOM 1373 C CA . PHE A 1 192 ? 3.74051 9.81399 -18.18954 1.000 124.81798 187 PHE A CA 1
ATOM 1374 C C . PHE A 1 192 ? 2.32764 10.22282 -18.60068 1.000 125.12879 187 PHE A C 1
ATOM 1375 O O . PHE A 1 192 ? 2.09716 10.78872 -19.67274 1.000 126.54848 187 PHE A O 1
ATOM 1383 N N . ASP A 1 193 ? 1.37007 9.92839 -17.72216 1.000 118.95851 188 ASP A N 1
ATOM 1384 C CA . ASP A 1 193 ? -0.01981 10.31485 -17.94300 1.000 114.10021 188 ASP A CA 1
ATOM 1385 C C . ASP A 1 193 ? -0.28316 11.73330 -17.44375 1.000 129.37151 188 ASP A C 1
ATOM 1386 O O . ASP A 1 193 ? -0.74295 12.59222 -18.20286 1.000 133.52555 188 ASP A O 1
ATOM 1391 N N . VAL A 1 194 ? 0.00569 11.98882 -16.16956 1.000 131.74815 189 VAL A N 1
ATOM 1392 C CA . VAL A 1 194 ? -0.19064 13.29530 -15.55380 1.000 122.70128 189 VAL A CA 1
ATOM 1393 C C . VAL A 1 194 ? 1.11605 13.71568 -14.89667 1.000 116.56912 189 VAL A C 1
ATOM 1394 O O . VAL A 1 194 ? 1.72785 12.93009 -14.16432 1.000 118.93167 189 VAL A O 1
ATOM 1398 N N . VAL A 1 195 ? 1.54414 14.94800 -15.16253 1.000 108.95537 190 VAL A N 1
ATOM 1399 C CA . VAL A 1 195 ? 2.76006 15.51023 -14.58659 1.000 118.98860 190 VAL A CA 1
ATOM 1400 C C . VAL A 1 195 ? 2.41268 16.85130 -13.95688 1.000 115.43226 190 VAL A C 1
ATOM 1401 O O . VAL A 1 195 ? 1.72148 17.67019 -14.57317 1.000 119.18740 190 VAL A O 1
ATOM 1405 N N . ALA A 1 196 ? 2.88756 17.07345 -12.73438 1.000 108.00752 191 ALA A N 1
ATOM 1406 C CA . ALA A 1 196 ? 2.61112 18.29282 -11.98779 1.000 108.52875 191 ALA A CA 1
ATOM 1407 C C . ALA A 1 196 ? 3.89894 19.07745 -11.78105 1.000 108.16360 191 ALA A C 1
ATOM 1408 O O . ALA A 1 196 ? 4.89166 18.53300 -11.28572 1.000 111.23305 191 ALA A O 1
ATOM 1410 N N . ALA A 1 197 ? 3.87615 20.35767 -12.16283 1.000 99.18008 192 ALA A N 1
ATOM 1411 C CA . ALA A 1 197 ? 4.99213 21.28495 -11.95902 1.000 99.67263 192 ALA A CA 1
ATOM 1412 C C . ALA A 1 197 ? 4.43499 22.49007 -11.20500 1.000 111.88947 192 ALA A C 1
ATOM 1413 O O . ALA A 1 197 ? 4.11435 23.52142 -11.80074 1.000 117.92348 192 ALA A O 1
ATOM 1415 N N . LEU A 1 198 ? 4.32451 22.35426 -9.88617 1.000 103.81402 193 LEU A N 1
ATOM 1416 C CA . LEU A 1 198 ? 3.66556 23.35242 -9.05134 1.000 93.53534 193 LEU A CA 1
ATOM 1417 C C . LEU A 1 198 ? 4.69712 24.35504 -8.54773 1.000 101.31544 193 LEU A C 1
ATOM 1418 O O . LEU A 1 198 ? 5.59183 23.99997 -7.77303 1.000 105.64605 193 LEU A O 1
ATOM 1423 N N . ASN A 1 199 ? 4.56646 25.60705 -8.99016 1.000 110.79018 194 ASN A N 1
ATOM 1424 C CA . ASN A 1 199 ? 5.38356 26.72185 -8.51096 1.000 110.70347 194 ASN A CA 1
ATOM 1425 C C . ASN A 1 199 ? 6.87528 26.43655 -8.69845 1.000 110.77564 194 ASN A C 1
ATOM 1426 O O . ASN A 1 199 ? 7.65252 26.35777 -7.74459 1.000 102.89561 194 ASN A O 1
ATOM 1431 N N . LEU A 1 200 ? 7.26163 26.28205 -9.96392 1.000 117.56681 195 LEU A N 1
ATOM 1432 C CA . LEU A 1 200 ? 8.64863 26.02216 -10.32624 1.000 122.11493 195 LEU A CA 1
ATOM 1433 C C . LEU A 1 200 ? 9.19606 26.95324 -11.39635 1.000 129.34520 195 LEU A C 1
ATOM 1434 O O . LEU A 1 200 ? 10.42232 27.07678 -11.50228 1.000 135.43105 195 LEU A O 1
ATOM 1439 N N . CYS A 1 201 ? 8.34419 27.61035 -12.18752 1.000 129.29932 196 CYS A N 1
ATOM 1440 C CA . CYS A 1 201 ? 8.82962 28.48750 -13.24638 1.000 131.63502 196 CYS A CA 1
ATOM 1441 C C . CYS A 1 201 ? 9.50130 29.74144 -12.70299 1.000 136.27739 196 CYS A C 1
ATOM 1442 O O . CYS A 1 201 ? 10.33462 30.33233 -13.39806 1.000 141.88521 196 CYS A O 1
ATOM 1445 N N . ASP A 1 202 ? 9.16098 30.16072 -11.48443 1.000 135.20982 197 ASP A N 1
ATOM 1446 C CA . ASP A 1 202 ? 9.78464 31.33144 -10.88281 1.000 139.34693 197 ASP A CA 1
ATOM 1447 C C . ASP A 1 202 ? 11.15137 31.03351 -10.27990 1.000 149.60560 197 ASP A C 1
ATOM 1448 O O . ASP A 1 202 ? 11.83908 31.96889 -9.85648 1.000 152.35266 197 ASP A O 1
ATOM 1453 N N . ARG A 1 203 ? 11.56052 29.76555 -10.23268 1.000 149.21667 198 ARG A N 1
ATOM 1454 C CA . ARG A 1 203 ? 12.85531 29.37923 -9.68728 1.000 144.72986 198 ARG A CA 1
ATOM 1455 C C . ARG A 1 203 ? 13.82568 28.84967 -10.73065 1.000 147.03400 198 ARG A C 1
ATOM 1456 O O . ARG A 1 203 ? 15.03297 29.05059 -10.58656 1.000 155.56149 198 ARG A O 1
ATOM 1464 N N . VAL A 1 204 ? 13.33045 28.17815 -11.77371 1.000 150.07733 199 VAL A N 1
ATOM 1465 C CA . VAL A 1 204 ? 14.21776 27.64144 -12.79828 1.000 143.61278 199 VAL A CA 1
ATOM 1466 C C . VAL A 1 204 ? 14.79902 28.77578 -13.63591 1.000 145.03573 199 VAL A C 1
ATOM 1467 O O . VAL A 1 204 ? 14.30278 29.90801 -13.64653 1.000 150.86695 199 VAL A O 1
ATOM 1471 N N . ARG A 1 205 ? 15.87447 28.45723 -14.35409 1.000 145.57385 200 ARG A N 1
ATOM 1472 C CA . ARG A 1 205 ? 16.55217 29.42810 -15.20388 1.000 150.94136 200 ARG A CA 1
ATOM 1473 C C . ARG A 1 205 ? 15.88914 29.54696 -16.57205 1.000 152.39431 200 ARG A C 1
ATOM 1474 O O . ARG A 1 205 ? 15.65976 30.65884 -17.05830 1.000 162.14444 200 ARG A O 1
ATOM 1482 N N . SER A 1 206 ? 15.57473 28.41610 -17.20188 1.000 151.74069 201 SER A N 1
ATOM 1483 C CA . SER A 1 206 ? 14.93798 28.41447 -18.51483 1.000 150.27796 201 SER A CA 1
ATOM 1484 C C . SER A 1 206 ? 13.50982 27.90116 -18.39353 1.000 145.18241 201 SER A C 1
ATOM 1485 O O . SER A 1 206 ? 13.28806 26.68022 -18.38972 1.000 143.32720 201 SER A O 1
ATOM 1488 N N . PRO A 1 207 ? 12.50921 28.78002 -18.28670 1.000 146.03198 202 PRO A N 1
ATOM 1489 C CA . PRO A 1 207 ? 11.12267 28.29333 -18.21650 1.000 140.59562 202 PRO A CA 1
ATOM 1490 C C . PRO A 1 207 ? 10.64104 27.65986 -19.50977 1.000 148.60178 202 PRO A C 1
ATOM 1491 O O . PRO A 1 207 ? 9.84074 26.71753 -19.45945 1.000 137.37925 202 PRO A O 1
ATOM 1495 N N . ARG A 1 208 ? 11.09696 28.14715 -20.66663 1.000 153.56515 203 ARG A N 1
ATOM 1496 C CA . ARG A 1 208 ? 10.71850 27.52173 -21.93024 1.000 151.79681 203 ARG A CA 1
ATOM 1497 C C . ARG A 1 208 ? 11.29234 26.11454 -22.03602 1.000 144.62438 203 ARG A C 1
ATOM 1498 O O . ARG A 1 208 ? 10.57837 25.16603 -22.38259 1.000 142.84934 203 ARG A O 1
ATOM 1506 N N . ALA A 1 209 ? 12.58556 25.96013 -21.73965 1.000 137.63887 204 ALA A N 1
ATOM 1507 C CA . ALA A 1 209 ? 13.20509 24.64135 -21.78172 1.000 137.01497 204 ALA A CA 1
ATOM 1508 C C . ALA A 1 209 ? 12.60948 23.69524 -20.74961 1.000 137.27055 204 ALA A C 1
ATOM 1509 O O . ALA A 1 209 ? 12.67399 22.47497 -20.93338 1.000 145.35747 204 ALA A O 1
ATOM 1511 N N . LEU A 1 210 ? 12.03314 24.22703 -19.67021 1.000 127.29273 205 LEU A N 1
ATOM 1512 C CA . LEU A 1 210 ? 11.36068 23.37316 -18.69771 1.000 129.08086 205 LEU A CA 1
ATOM 1513 C C . LEU A 1 210 ? 10.08090 22.78776 -19.28120 1.000 129.05615 205 LEU A C 1
ATOM 1514 O O . LEU A 1 210 ? 9.84868 21.57589 -19.20341 1.000 123.16055 205 LEU A O 1
ATOM 1519 N N . LEU A 1 211 ? 9.23912 23.63634 -19.87772 1.000 126.79771 206 LEU A N 1
ATOM 1520 C CA . LEU A 1 211 ? 8.00388 23.14910 -20.48262 1.000 126.43649 206 LEU A CA 1
ATOM 1521 C C . LEU A 1 211 ? 8.27996 22.23961 -21.67266 1.000 133.05605 206 LEU A C 1
ATOM 1522 O O . LEU A 1 211 ? 7.50682 21.30995 -21.93027 1.000 134.98505 206 LEU A O 1
ATOM 1527 N N . ARG A 1 212 ? 9.36639 22.48857 -22.40858 1.000 131.14675 207 ARG A N 1
ATOM 1528 C CA . ARG A 1 212 ? 9.73926 21.58485 -23.49215 1.000 134.91226 207 ARG A CA 1
ATOM 1529 C C . ARG A 1 212 ? 10.13907 20.21794 -22.95156 1.000 130.23576 207 ARG A C 1
ATOM 1530 O O . ARG A 1 212 ? 9.81542 19.18685 -23.55302 1.000 123.34515 207 ARG A O 1
ATOM 1538 N N . ASP A 1 213 ? 10.84260 20.18912 -21.81674 1.000 129.01496 208 ASP A N 1
ATOM 1539 C CA . ASP A 1 213 ? 11.14482 18.91630 -21.17229 1.000 129.55599 208 ASP A CA 1
ATOM 1540 C C . ASP A 1 213 ? 9.89394 18.28621 -20.57530 1.000 125.79252 208 ASP A C 1
ATOM 1541 O O . ASP A 1 213 ? 9.76116 17.05702 -20.57192 1.000 121.98083 208 ASP A O 1
ATOM 1546 N N . LEU A 1 214 ? 8.97023 19.10648 -20.06784 1.000 125.22534 209 LEU A N 1
ATOM 1547 C CA . LEU A 1 214 ? 7.70219 18.57702 -19.57967 1.000 115.10833 209 LEU A CA 1
ATOM 1548 C C . LEU A 1 214 ? 6.82452 18.08700 -20.72358 1.000 133.52377 209 LEU A C 1
ATOM 1549 O O . LEU A 1 214 ? 5.98679 17.19997 -20.52403 1.000 129.71536 209 LEU A O 1
ATOM 1554 N N . LYS A 1 215 ? 6.99882 18.64823 -21.92218 1.000 134.73956 210 LYS A N 1
ATOM 1555 C CA . LYS A 1 215 ? 6.20464 18.21352 -23.06644 1.000 129.83384 210 LYS A CA 1
ATOM 1556 C C . LYS A 1 215 ? 6.62936 16.82687 -23.53240 1.000 126.40903 210 LYS A C 1
ATOM 1557 O O . LYS A 1 215 ? 5.79044 15.93638 -23.71233 1.000 131.45032 210 LYS A O 1
ATOM 1563 N N . ARG A 1 216 ? 7.93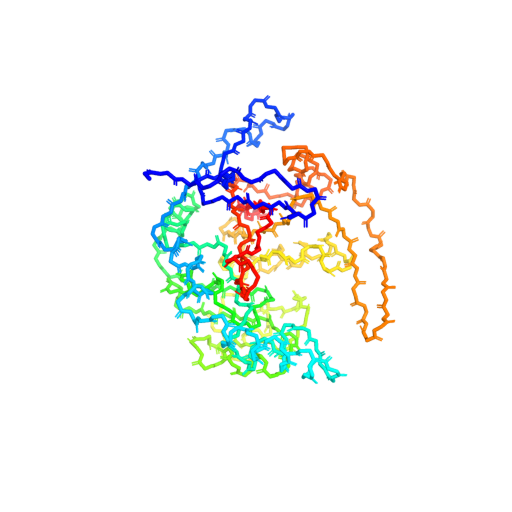197 16.62330 -23.72970 1.000 122.72168 211 ARG A N 1
ATOM 1564 C CA . ARG A 1 216 ? 8.43540 15.33190 -24.18141 1.000 133.32207 211 ARG A CA 1
ATOM 1565 C C . ARG A 1 216 ? 8.39378 14.26323 -23.09776 1.000 124.36678 211 ARG A C 1
ATOM 1566 O O . ARG A 1 216 ? 8.74659 13.11280 -23.37955 1.000 126.90216 211 ARG A O 1
ATOM 1574 N N . ALA A 1 217 ? 7.97726 14.60342 -21.87954 1.000 125.96798 212 ALA A N 1
ATOM 1575 C CA . ALA A 1 217 ? 7.82196 13.62251 -20.81540 1.000 128.14338 212 ALA A CA 1
ATOM 1576 C C . ALA A 1 217 ? 6.39711 13.09871 -20.69502 1.000 130.57680 212 ALA A C 1
ATOM 1577 O O . ALA A 1 217 ? 6.15601 12.17936 -19.90531 1.000 130.02762 212 ALA A O 1
ATOM 1579 N N . LEU A 1 218 ? 5.45716 13.65642 -21.45002 1.000 124.82852 213 LEU A N 1
ATOM 1580 C CA . LEU A 1 218 ? 4.06664 13.22993 -21.43787 1.000 124.54065 213 LEU A CA 1
ATOM 1581 C C . LEU A 1 218 ? 3.73999 12.41856 -22.68580 1.000 137.72699 213 LEU A C 1
ATOM 1582 O O . LEU A 1 218 ? 4.46339 12.44614 -23.68450 1.000 141.16050 213 LEU A O 1
ATOM 1587 N N . LYS A 1 219 ? 2.62853 11.69123 -22.61444 1.000 141.43613 214 LYS A N 1
ATOM 1588 C CA . LYS A 1 219 ? 2.14830 10.95072 -23.76860 1.000 134.35522 214 LYS A CA 1
ATOM 1589 C C . LYS A 1 219 ? 1.58942 11.90576 -24.81853 1.000 138.66312 214 LYS A C 1
ATOM 1590 O O . LYS A 1 219 ? 1.24465 13.05595 -24.53430 1.000 137.04352 214 LYS A O 1
ATOM 1596 N N . ALA A 1 220 ? 1.50169 11.41160 -26.04873 1.000 145.29165 215 ALA A N 1
ATOM 1597 C CA . ALA A 1 220 ? 0.84957 12.15918 -27.11044 1.000 135.62185 215 ALA A CA 1
ATOM 1598 C C . ALA A 1 220 ? -0.66253 12.10862 -26.93104 1.000 142.88397 215 ALA A C 1
ATOM 1599 O O . ALA A 1 220 ? -1.20780 11.16249 -26.35455 1.000 146.10432 215 ALA A O 1
ATOM 1601 N N . LYS A 1 221 ? -1.33682 13.14788 -27.42765 1.000 145.58407 216 LYS A N 1
ATOM 1602 C CA . LYS A 1 221 ? -2.78728 13.27486 -27.31965 1.000 151.94700 216 LYS A CA 1
ATOM 1603 C C . LYS A 1 221 ? -3.23948 13.22982 -25.86477 1.000 140.18075 216 LYS A C 1
ATOM 1604 O O . LYS A 1 221 ? -3.54893 14.26830 -25.27285 1.000 148.43327 216 LYS A O 1
ATOM 1610 N N . THR A 1 222 ? -3.28176 12.03095 -25.28127 1.000 137.59689 217 THR A N 1
ATOM 1611 C CA . THR A 1 222 ? -3.71437 11.85039 -23.89524 1.000 147.23296 217 THR A CA 1
ATOM 1612 C C . THR A 1 222 ? -2.52405 12.10126 -22.97213 1.000 150.98300 217 THR A C 1
ATOM 1613 O O . THR A 1 222 ? -1.82681 11.18566 -22.52772 1.000 142.22685 217 THR A O 1
ATOM 1617 N N . GLY A 1 223 ? -2.29437 13.37922 -22.68009 1.000 147.28820 218 GLY A N 1
ATOM 1618 C CA . GLY A 1 223 ? -1.21923 13.77831 -21.79300 1.000 138.13976 218 GLY A CA 1
ATOM 1619 C C . GLY A 1 223 ? -1.56689 15.00641 -20.97791 1.000 141.11416 218 GLY A C 1
ATOM 1620 O O . GLY A 1 223 ? -1.54998 16.12702 -21.49513 1.000 144.64918 218 GLY A O 1
ATOM 1621 N N . ILE A 1 224 ? -1.87981 14.80964 -19.70137 1.000 141.56984 219 ILE A N 1
ATOM 1622 C CA . ILE A 1 224 ? -2.33519 15.88919 -18.83325 1.000 138.29149 219 ILE A CA 1
ATOM 1623 C C . ILE A 1 224 ? -1.13136 16.52940 -18.15609 1.000 132.72953 219 ILE A C 1
ATOM 1624 O O . ILE A 1 224 ? -0.24449 15.83137 -17.64994 1.000 129.92057 219 ILE A O 1
ATOM 1629 N N . LEU A 1 225 ? -1.10057 17.85971 -18.14613 1.000 133.95664 220 LEU A N 1
ATOM 1630 C CA . LEU A 1 225 ? -0.05166 18.62759 -17.49018 1.000 124.78872 220 LEU A CA 1
ATOM 1631 C C . LEU A 1 225 ? -0.68661 19.59867 -16.50685 1.000 122.70773 220 LEU A C 1
ATOM 1632 O O . LEU A 1 225 ? -1.64402 20.29966 -16.85067 1.000 123.22159 220 LEU A O 1
ATOM 1637 N N . ILE A 1 226 ? -0.15410 19.63675 -15.29039 1.000 118.51124 221 ILE A N 1
ATOM 1638 C CA . ILE A 1 226 ? -0.62895 20.52916 -14.23976 1.000 112.80741 221 ILE A CA 1
ATOM 1639 C C . ILE A 1 226 ? 0.48854 21.52161 -13.94966 1.000 114.22869 221 ILE A C 1
ATOM 1640 O O . ILE A 1 226 ? 1.56529 21.13966 -13.47519 1.000 118.20433 221 ILE A O 1
ATOM 1645 N N . LEU A 1 227 ? 0.23916 22.79635 -14.23344 1.000 106.68761 222 LEU A N 1
ATOM 1646 C CA . LEU A 1 227 ? 1.23361 23.84866 -14.07915 1.000 109.46644 222 LEU A CA 1
ATOM 1647 C C . LEU A 1 227 ? 0.69553 24.92116 -13.14320 1.000 112.63881 222 LEU A C 1
ATOM 1648 O O . LEU A 1 227 ? -0.44318 25.37580 -13.30036 1.000 105.66517 222 LEU A O 1
ATOM 1653 N N . ALA A 1 228 ? 1.51425 25.31905 -12.17192 1.000 111.79889 223 ALA A N 1
ATOM 1654 C CA . ALA A 1 228 ? 1.16204 26.36450 -11.22155 1.000 101.62183 223 ALA A CA 1
ATOM 1655 C C . ALA A 1 228 ? 2.26556 27.40957 -11.20875 1.000 108.50125 223 ALA A C 1
ATOM 1656 O O . ALA A 1 228 ? 3.44556 27.06750 -11.08274 1.000 111.91932 223 ALA A O 1
ATOM 1658 N N . ILE A 1 229 ? 1.88278 28.67725 -11.35098 1.000 112.06012 224 ILE A N 1
ATOM 1659 C CA . ILE A 1 229 ? 2.82189 29.79264 -11.38275 1.000 117.22233 224 ILE A CA 1
ATOM 1660 C C . ILE A 1 229 ? 2.29352 30.89286 -10.47337 1.000 114.96922 224 ILE A C 1
ATOM 1661 O O . ILE A 1 229 ? 1.11235 31.24984 -10.54562 1.000 113.96692 224 ILE A O 1
ATOM 1666 N N . VAL A 1 230 ? 3.16829 31.43161 -9.62382 1.000 121.42565 225 VAL A N 1
ATOM 1667 C CA . VAL A 1 230 ? 2.77057 32.48951 -8.70317 1.000 114.98125 225 VAL A CA 1
ATOM 1668 C C . VAL A 1 230 ? 2.61236 33.79683 -9.46716 1.000 126.56813 225 VAL A C 1
ATOM 1669 O O . VAL A 1 230 ? 3.50432 34.20828 -10.22062 1.000 134.07849 225 VAL A O 1
ATOM 1673 N N . VAL A 1 231 ? 1.47905 34.45421 -9.27446 1.000 130.81616 226 VAL A N 1
ATOM 1674 C CA . VAL A 1 231 ? 1.17264 35.73761 -9.90282 1.000 129.22091 226 VAL A CA 1
ATOM 1675 C C . VAL A 1 231 ? 1.20870 36.81026 -8.82134 1.000 138.65002 226 VAL A C 1
ATOM 1676 O O . VAL A 1 231 ? 0.56423 36.64136 -7.78033 1.000 139.20319 226 VAL A O 1
ATOM 1680 N N . PRO A 1 232 ? 1.94037 37.91969 -9.01689 1.000 141.54721 227 PRO A N 1
ATOM 1681 C CA . PRO A 1 232 ? 2.73285 38.29840 -10.20013 1.000 140.88292 227 PRO A CA 1
ATOM 1682 C C . PRO A 1 232 ? 3.98293 37.44318 -10.38864 1.000 140.77062 227 PRO A C 1
ATOM 1683 O O . PRO A 1 232 ? 4.51327 36.87294 -9.43917 1.000 145.58916 227 PRO A O 1
ATOM 1687 N N . PHE A 1 233 ? 4.46923 37.34565 -11.62366 1.000 147.74744 228 PHE A N 1
ATOM 1688 C CA . PHE A 1 233 ? 5.59417 36.47654 -11.96275 1.000 151.41443 228 PHE A CA 1
ATOM 1689 C C . PHE A 1 233 ? 6.88807 37.26709 -11.81160 1.000 148.39306 228 PHE A C 1
ATOM 1690 O O . PHE A 1 233 ? 7.23177 38.09015 -12.66356 1.000 145.87369 228 PHE A O 1
ATOM 1698 N N . ARG A 1 234 ? 7.60888 37.01664 -10.71660 1.000 148.53883 229 ARG A N 1
ATOM 1699 C CA . ARG A 1 234 ? 8.91148 37.62361 -10.45657 1.000 156.71230 229 ARG A CA 1
ATOM 1700 C C . ARG A 1 234 ? 9.98291 36.55093 -10.59762 1.000 157.99746 229 ARG A C 1
ATOM 1701 O O . ARG A 1 234 ? 10.28572 35.83609 -9.63077 1.000 158.24614 229 ARG A O 1
ATOM 1709 N N . PRO A 1 235 ? 10.58313 36.39001 -11.77761 1.000 156.56568 230 PRO A N 1
ATOM 1710 C CA . PRO A 1 235 ? 11.58296 35.32963 -11.96106 1.000 159.45658 230 PRO A CA 1
ATOM 1711 C C . PRO A 1 235 ? 12.94921 35.75830 -11.44176 1.000 168.54560 230 PRO A C 1
ATOM 1712 O O . PRO A 1 235 ? 13.45317 36.83036 -11.78489 1.000 176.94703 230 PRO A O 1
ATOM 1716 N N . PHE A 1 236 ? 13.54279 34.91205 -10.60258 1.000 167.36985 231 PHE A N 1
ATOM 1717 C CA . PHE A 1 236 ? 14.91637 35.10535 -10.15513 1.000 176.27808 231 PHE A CA 1
ATOM 1718 C C . PHE A 1 236 ? 15.47258 33.75357 -9.73801 1.000 186.19332 231 PHE A C 1
ATOM 1719 O O . PHE A 1 236 ? 14.79851 32.99480 -9.03500 1.000 184.95130 231 PHE A O 1
ATOM 1727 N N . VAL A 1 237 ? 16.69014 33.45379 -10.18089 1.000 198.67009 232 VAL A N 1
ATOM 1728 C CA . VAL A 1 237 ? 17.30711 32.14852 -9.97802 1.000 203.37813 232 VAL A CA 1
ATOM 1729 C C . VAL A 1 237 ? 18.35819 32.26469 -8.88449 1.000 221.00211 232 VAL A C 1
ATOM 1730 O O . VAL A 1 237 ? 19.16865 33.20014 -8.88622 1.000 226.29702 232 VAL A O 1
ATOM 1734 N N . GLU A 1 238 ? 18.34630 31.31601 -7.95210 1.000 225.38331 233 GLU A N 1
ATOM 1735 C CA . GLU A 1 238 ? 19.32141 31.25772 -6.87127 1.000 239.12019 233 GLU A CA 1
ATOM 1736 C C . GLU A 1 238 ? 20.37135 30.20888 -7.21610 1.000 257.69429 233 GLU A C 1
ATOM 1737 O O . GLU A 1 238 ? 20.04808 29.02387 -7.35307 1.000 262.01969 233 GLU A O 1
ATOM 1743 N N . ASN A 1 239 ? 21.62259 30.64471 -7.35665 1.000 276.17571 234 ASN A N 1
ATOM 1744 C CA . ASN A 1 239 ? 22.70729 29.73511 -7.70433 1.000 283.53322 234 ASN A CA 1
ATOM 1745 C C . ASN A 1 239 ? 23.06309 28.83582 -6.52715 1.000 284.59279 234 ASN A C 1
ATOM 1746 O O . ASN A 1 239 ? 22.73681 27.64437 -6.52818 1.000 287.98744 234 ASN A O 1
ATOM 1751 N N . ALA A 1 240 ? 23.73092 29.39540 -5.51890 1.000 275.23934 235 ALA A N 1
ATOM 1752 C CA . ALA A 1 240 ? 24.13809 28.61754 -4.35555 1.000 275.05529 235 ALA A CA 1
ATOM 1753 C C . ALA A 1 240 ? 23.94664 29.41147 -3.06957 1.000 273.21590 235 ALA A C 1
ATOM 1754 O O . ALA A 1 240 ? 22.89087 30.01639 -2.85637 1.000 278.23362 235 ALA A O 1
ATOM 1756 N N . ASP A 1 241 ? 24.96203 29.41481 -2.20895 1.000 265.19060 236 ASP A N 1
ATOM 1757 C CA . ASP A 1 241 ? 24.89693 30.10008 -0.92230 1.000 264.62675 236 ASP A CA 1
ATOM 1758 C C . ASP A 1 241 ? 25.37499 31.53673 -1.10260 1.000 261.75143 236 ASP A C 1
ATOM 1759 O O . ASP A 1 241 ? 26.54711 31.77509 -1.41190 1.000 258.12021 236 ASP A O 1
ATOM 1764 N N . GLY A 1 242 ? 24.46889 32.49162 -0.90761 1.000 260.77405 237 GLY A N 1
ATOM 1765 C CA . GLY A 1 242 ? 24.82131 33.89369 -1.02807 1.000 249.20683 237 GLY A CA 1
ATOM 1766 C C . GLY A 1 242 ? 25.14969 34.34199 -2.43353 1.000 242.39206 237 GLY A C 1
ATOM 1767 O O . GLY A 1 242 ? 25.89947 35.30753 -2.60925 1.000 227.24547 237 GLY A O 1
ATOM 1768 N N . THR A 1 243 ? 24.60821 33.66539 -3.44440 1.000 248.91908 238 THR A N 1
ATOM 1769 C CA . THR A 1 243 ? 24.85915 33.99419 -4.84697 1.000 244.78931 238 THR A CA 1
ATOM 1770 C C . THR A 1 243 ? 23.51172 34.16338 -5.54252 1.000 248.47928 238 THR A C 1
ATOM 1771 O O . THR A 1 243 ? 22.89402 33.17963 -5.96056 1.000 256.08304 238 THR A O 1
ATOM 1775 N N . ARG A 1 244 ? 23.05913 35.40817 -5.66499 1.000 224.45750 239 ARG A N 1
ATOM 1776 C CA . ARG A 1 244 ? 21.79510 35.71272 -6.32055 1.000 211.95049 239 ARG A CA 1
ATOM 1777 C C . ARG A 1 244 ? 22.04653 36.04954 -7.78488 1.000 221.13352 239 ARG A C 1
ATOM 1778 O O . ARG A 1 244 ? 22.95357 36.82529 -8.10309 1.000 222.46157 239 ARG A O 1
ATOM 1786 N N . SER A 1 245 ? 21.24221 35.46479 -8.67195 1.000 237.39521 240 SER A N 1
ATOM 1787 C CA . SER A 1 245 ? 21.41024 35.67828 -10.10400 1.000 235.10735 240 SER A CA 1
ATOM 1788 C C . SER A 1 245 ? 20.13782 36.23807 -10.72800 1.000 232.64029 240 SER A C 1
ATOM 1789 O O . SER A 1 245 ? 19.25689 36.73760 -10.02023 1.000 231.82748 240 SER A O 1
ATOM 1792 N N . GLN A 1 246 ? 20.03565 36.15950 -12.05043 1.000 215.12668 241 GLN A N 1
ATOM 1793 C CA . GLN A 1 246 ? 18.89825 36.67877 -12.79143 1.000 208.63841 241 GLN A CA 1
ATOM 1794 C C . GLN A 1 246 ? 18.54403 35.71225 -13.91019 1.000 208.58034 241 GLN A C 1
ATOM 1795 O O . GLN A 1 246 ? 19.43009 35.05651 -14.47193 1.000 205.33311 241 GLN A O 1
ATOM 1801 N N . PRO A 1 247 ? 17.26208 35.59686 -14.25024 1.000 206.48752 242 PRO A N 1
ATOM 1802 C CA . PRO A 1 247 ? 16.87078 34.69529 -15.33756 1.000 207.46035 242 PRO A CA 1
ATOM 1803 C C . PRO A 1 247 ? 17.30202 35.23461 -16.69133 1.000 211.15132 242 PRO A C 1
ATOM 1804 O O . PRO A 1 247 ? 17.34107 36.44526 -16.92413 1.000 219.30591 242 PRO A O 1
ATOM 1808 N N . ASP A 1 248 ? 17.62685 34.30821 -17.59453 1.000 214.28095 243 ASP A N 1
ATOM 1809 C CA . ASP A 1 248 ? 18.09392 34.69613 -18.92084 1.000 226.24546 243 ASP A CA 1
ATOM 1810 C C . ASP A 1 248 ? 16.93441 35.00254 -19.86177 1.000 233.81509 243 ASP A C 1
ATOM 1811 O O . ASP A 1 248 ? 17.01084 35.94569 -20.65717 1.000 228.60413 243 ASP A O 1
ATOM 1816 N N . GLU A 1 249 ? 15.85822 34.22316 -19.78725 1.000 260.57845 244 GLU A N 1
ATOM 1817 C CA . GLU A 1 249 ? 14.71022 34.40837 -20.66863 1.000 257.24113 244 GLU A CA 1
ATOM 1818 C C . GLU A 1 249 ? 13.82708 35.51839 -20.11254 1.000 253.86535 244 GLU A C 1
ATOM 1819 O O . GLU A 1 249 ? 13.13584 35.32858 -19.10636 1.000 250.27932 244 GLU A O 1
ATOM 1825 N N . ARG A 1 250 ? 13.84858 36.67770 -20.76606 1.000 229.73503 245 ARG A N 1
ATOM 1826 C CA . ARG A 1 250 ? 13.02039 37.81533 -20.36989 1.000 214.49147 245 ARG A CA 1
ATOM 1827 C C . ARG A 1 250 ? 11.64202 37.63813 -20.99414 1.000 205.14510 245 ARG A C 1
ATOM 1828 O O . ARG A 1 250 ? 11.38428 38.05430 -22.12489 1.000 204.89040 245 ARG A O 1
ATOM 1836 N N . LEU A 1 251 ? 10.74543 36.99964 -20.24762 1.000 198.52990 246 LEU A N 1
ATOM 1837 C CA . LEU A 1 251 ? 9.38327 36.78927 -20.71357 1.000 191.86095 246 LEU A CA 1
ATOM 1838 C C . LEU A 1 251 ? 8.57685 38.07388 -20.58411 1.000 188.84714 246 LEU A C 1
ATOM 1839 O O . LEU A 1 251 ? 8.69930 38.80488 -19.59709 1.000 183.59894 246 LEU A O 1
ATOM 1844 N N . ASP A 1 252 ? 7.74480 38.34484 -21.58912 1.000 194.51337 247 ASP A N 1
ATOM 1845 C CA . ASP A 1 252 ? 6.91896 39.54613 -21.58810 1.000 190.20839 247 ASP A CA 1
ATOM 1846 C C . ASP A 1 252 ? 5.79035 39.41912 -20.57212 1.000 183.73078 247 ASP A C 1
ATOM 1847 O O . ASP A 1 252 ? 4.61233 39.37748 -20.94169 1.000 182.23502 247 ASP A O 1
ATOM 1852 N N . VAL A 1 253 ? 6.14263 39.35007 -19.29200 1.000 180.57741 248 VAL A N 1
ATOM 1853 C CA . VAL A 1 253 ? 5.16655 39.21574 -18.21398 1.000 158.82160 248 VAL A CA 1
ATOM 1854 C C . VAL A 1 253 ? 5.42145 40.31451 -17.18932 1.000 152.78447 248 VAL A C 1
ATOM 1855 O O . VAL A 1 253 ? 6.55570 40.46211 -16.71117 1.000 156.22610 248 VAL A O 1
ATOM 1859 N N . PRO A 1 254 ? 4.41444 41.10799 -16.83207 1.000 152.91968 249 PRO A N 1
ATOM 1860 C CA . PRO A 1 254 ? 4.62856 42.16746 -15.84100 1.000 158.28494 249 PRO A CA 1
ATOM 1861 C C . PRO A 1 254 ? 4.95373 41.59721 -14.46963 1.000 165.24036 249 PRO A C 1
ATOM 1862 O O . PRO A 1 254 ? 4.45548 40.54117 -14.07177 1.000 155.24444 249 PRO A O 1
ATOM 1866 N N . SER A 1 255 ? 5.80671 42.31715 -13.74460 1.000 175.81961 250 SER A N 1
ATOM 1867 C CA . SER A 1 255 ? 6.21779 41.92473 -12.40348 1.000 172.91444 250 SER A CA 1
ATOM 1868 C C . SER A 1 255 ? 5.26382 42.41594 -11.32256 1.000 172.72154 250 SER A C 1
ATOM 1869 O O . SER A 1 255 ? 5.52370 42.18680 -10.13663 1.000 170.02197 250 SER A O 1
ATOM 1872 N N . ALA A 1 256 ? 4.17794 43.08024 -11.69800 1.000 170.46311 251 ALA A N 1
ATOM 1873 C CA . ALA A 1 256 ? 3.19133 43.56900 -10.74271 1.000 161.40813 251 ALA A CA 1
ATOM 1874 C C . ALA A 1 256 ? 1.83645 43.59910 -11.44309 1.000 159.04564 251 ALA A C 1
ATOM 1875 O O . ALA A 1 256 ? 1.62600 42.90502 -12.44314 1.000 166.13157 251 ALA A O 1
ATOM 1877 N N . GLY A 1 257 ? 0.91459 44.40288 -10.92039 1.000 157.28742 252 GLY A N 1
ATOM 1878 C CA . GLY A 1 257 ? -0.39663 44.53251 -11.52361 1.000 159.55633 252 GLY A CA 1
ATOM 1879 C C . GLY A 1 257 ? -1.42512 43.57996 -10.95076 1.000 158.75505 252 GLY A C 1
ATOM 1880 O O . GLY A 1 257 ? -1.34459 43.19675 -9.77976 1.000 159.58970 252 GLY A O 1
ATOM 1881 N N . SER A 1 258 ? -2.39502 43.18840 -11.76972 1.000 159.21970 253 SER A N 1
ATOM 1882 C CA . SER A 1 258 ? -3.48448 42.32477 -11.34276 1.000 153.29503 253 SER A CA 1
ATOM 1883 C C . SER A 1 258 ? -3.20083 40.87210 -11.71218 1.000 147.70241 253 SER A C 1
ATOM 1884 O O . SER A 1 258 ? -2.23506 40.55157 -12.40878 1.000 141.23911 253 SER A O 1
ATOM 1887 N N . TRP A 1 259 ? -4.07341 39.98493 -11.22781 1.000 149.37548 254 TRP A N 1
ATOM 1888 C CA . TRP A 1 259 ? -3.92811 38.56229 -11.51642 1.000 136.64881 254 TRP A CA 1
ATOM 1889 C C . TRP A 1 259 ? -4.31033 38.23796 -12.95442 1.000 142.69605 254 TRP A C 1
ATOM 1890 O O . TRP A 1 259 ? -3.73320 37.32582 -13.55670 1.000 141.15986 254 TRP A O 1
ATOM 1901 N N . GLU A 1 260 ? -5.27094 38.97191 -13.52096 1.000 142.23794 255 GLU A N 1
ATOM 1902 C CA . GLU A 1 260 ? -5.72507 38.67894 -14.87599 1.000 140.82516 255 GLU A CA 1
ATOM 1903 C C . GLU A 1 260 ? -4.69231 39.08657 -15.91860 1.000 145.23560 255 GLU A C 1
ATOM 1904 O O . GLU A 1 260 ? -4.56973 38.42689 -16.95707 1.000 143.61571 255 GLU A O 1
ATOM 1910 N N . SER A 1 261 ? -3.94619 40.16436 -15.66577 1.000 152.55539 256 SER A N 1
ATOM 1911 C CA . SER A 1 261 ? -2.93601 40.60202 -16.62360 1.000 146.76214 256 SER A CA 1
ATOM 1912 C C . SER A 1 261 ? -1.76282 39.63141 -16.67139 1.000 142.47197 256 SER A C 1
ATOM 1913 O O . SER A 1 261 ? -1.20111 39.38028 -17.74392 1.000 142.83238 256 SER A O 1
ATOM 1916 N N . GLY A 1 262 ? -1.37814 39.07613 -15.52037 1.000 147.02123 257 GLY A N 1
ATOM 1917 C CA . GLY A 1 262 ? -0.28979 38.11534 -15.50052 1.000 146.87273 257 GLY A CA 1
ATOM 1918 C C . GLY A 1 262 ? -0.65169 36.79037 -16.13862 1.000 143.58275 257 GLY A C 1
ATOM 1919 O O . GLY A 1 262 ? 0.20695 36.12794 -16.72816 1.000 138.23760 257 GLY A O 1
ATOM 1920 N N . VAL A 1 263 ? -1.91846 36.38517 -16.03390 1.000 146.82000 258 VAL A N 1
ATOM 1921 C CA . VAL A 1 263 ? -2.35357 35.13212 -16.64375 1.000 141.63666 258 VAL A CA 1
ATOM 1922 C C . VAL A 1 263 ? -2.34296 35.24783 -18.16257 1.000 150.65158 258 VAL A C 1
ATOM 1923 O O . VAL A 1 263 ? -1.81887 34.37528 -18.86478 1.000 146.91907 258 VAL A O 1
ATOM 1927 N N . ASP A 1 264 ? -2.92013 36.32896 -18.69244 1.000 164.73432 259 ASP A N 1
ATOM 1928 C CA . ASP A 1 264 ? -2.93879 36.52056 -20.13818 1.000 167.01885 259 ASP A CA 1
ATOM 1929 C C . ASP A 1 264 ? -1.53589 36.73608 -20.69183 1.000 168.21003 259 ASP A C 1
ATOM 1930 O O . ASP A 1 264 ? -1.27263 36.40958 -21.85483 1.000 168.28933 259 ASP A O 1
ATOM 1935 N N . ALA A 1 265 ? -0.62578 37.27791 -19.87981 1.000 159.28340 260 ALA A N 1
ATOM 1936 C CA . ALA A 1 265 ? 0.75708 37.43655 -20.31465 1.000 154.65647 260 ALA A CA 1
ATOM 1937 C C . ALA A 1 265 ? 1.51854 36.11881 -20.24100 1.000 153.84582 260 ALA A C 1
ATOM 1938 O O . ALA A 1 265 ? 2.35010 35.83073 -21.10876 1.000 151.31454 260 ALA A O 1
ATOM 1940 N N . LEU A 1 266 ? 1.25137 35.30971 -19.21319 1.000 155.78585 261 LEU A N 1
ATOM 1941 C CA . LEU A 1 266 ? 1.88911 34.00228 -19.10963 1.000 156.00880 261 LEU A CA 1
ATOM 1942 C C . LEU A 1 266 ? 1.27616 32.99054 -20.06797 1.000 157.54329 261 LEU A C 1
ATOM 1943 O O . LEU A 1 266 ? 1.95168 32.03354 -20.46337 1.000 160.40919 261 LEU A O 1
ATOM 1948 N N . TRP A 1 267 ? 0.00874 33.17615 -20.44388 1.000 155.58870 262 TRP A N 1
ATOM 1949 C CA . TRP A 1 267 ? -0.60962 32.29606 -21.42981 1.000 150.87227 262 TRP A CA 1
ATOM 1950 C C . TRP A 1 267 ? 0.10922 32.39975 -22.76871 1.000 151.42852 262 TRP A C 1
ATOM 1951 O O . TRP A 1 267 ? 0.66811 31.41744 -23.26902 1.000 154.43523 262 TRP A O 1
ATOM 1962 N N . THR A 1 268 ? 0.11310 33.59150 -23.35954 1.000 154.73691 263 THR A N 1
ATOM 1963 C CA . THR A 1 268 ? 0.90736 33.83403 -24.55197 1.000 153.37718 263 THR A CA 1
ATOM 1964 C C . THR A 1 268 ? 2.39037 33.87132 -24.18424 1.000 161.53028 263 THR A C 1
ATOM 1965 O O . THR A 1 268 ? 2.77400 33.75932 -23.01558 1.000 169.43432 263 THR A O 1
ATOM 1969 N N . GLU A 1 269 ? 3.23698 34.00350 -25.20787 1.000 189.04834 264 GLU A N 1
ATOM 1970 C CA . GLU A 1 269 ? 4.68167 34.15267 -25.04308 1.000 193.07729 264 GLU A CA 1
ATOM 1971 C C . GLU A 1 269 ? 5.34363 32.91110 -24.44817 1.000 192.66689 264 GLU A C 1
ATOM 1972 O O . GLU A 1 269 ? 6.42616 32.51404 -24.89145 1.000 196.32413 264 GLU A O 1
ATOM 1978 N N . LEU A 1 270 ? 4.71191 32.28815 -23.44934 1.000 162.51509 265 LEU A N 1
ATOM 1979 C CA . LEU A 1 270 ? 5.30976 31.15264 -22.74933 1.000 148.83340 265 LEU A CA 1
ATOM 1980 C C . LEU A 1 270 ? 4.48308 29.88467 -22.92077 1.000 144.57565 265 LEU A C 1
ATOM 1981 O O . LEU A 1 270 ? 4.95149 28.93873 -23.55816 1.000 144.28126 265 LEU A O 1
ATOM 1986 N N . ILE A 1 271 ? 3.26823 29.82860 -22.37183 1.000 134.21536 266 ILE A N 1
ATOM 1987 C CA . ILE A 1 271 ? 2.52051 28.57400 -22.34049 1.000 136.91017 266 ILE A CA 1
ATOM 1988 C C . ILE A 1 271 ? 1.95959 28.24261 -23.71899 1.000 147.88713 266 ILE A C 1
ATOM 1989 O O . ILE A 1 271 ? 2.14004 27.13003 -24.22803 1.000 150.24305 266 ILE A O 1
ATOM 1994 N N . ALA A 1 272 ? 1.26588 29.19734 -24.33820 1.000 151.05376 267 ALA A N 1
ATOM 1995 C CA . ALA A 1 272 ? 0.62988 28.93216 -25.62673 1.000 144.88356 267 ALA A CA 1
ATOM 1996 C C . ALA A 1 272 ? 1.60708 28.56027 -26.73944 1.000 155.64515 267 ALA A C 1
ATOM 1997 O O . ALA A 1 272 ? 1.27721 27.65334 -27.52395 1.000 151.68475 267 ALA A O 1
ATOM 1999 N N . PRO A 1 273 ? 2.77920 29.19282 -26.88682 1.000 157.48749 268 PRO A N 1
ATOM 2000 C CA . PRO A 1 273 ? 3.69540 28.77269 -27.96254 1.000 158.44769 268 PRO A CA 1
ATOM 2001 C C . PRO A 1 273 ? 4.13391 27.32018 -27.87297 1.000 164.03309 268 PRO A C 1
ATOM 2002 O O . PRO A 1 273 ? 4.59358 26.76857 -28.88061 1.000 179.79254 268 PRO A O 1
ATOM 2006 N N . LEU A 1 274 ? 4.01051 26.68102 -26.70730 1.000 176.64782 269 LEU A N 1
ATOM 2007 C CA . LEU A 1 274 ? 4.36503 25.27099 -26.59621 1.000 176.50877 269 LEU A CA 1
ATOM 2008 C C . LEU A 1 274 ? 3.37979 24.36592 -27.32439 1.000 175.02728 269 LEU A C 1
ATOM 2009 O O . LEU A 1 274 ? 3.73092 23.22768 -27.65283 1.000 176.07803 269 LEU A O 1
ATOM 2014 N N . GLY A 1 275 ? 2.16284 24.83932 -27.58108 1.000 161.92067 270 GLY A N 1
ATOM 2015 C CA . GLY A 1 275 ? 1.19520 24.06725 -28.33510 1.000 164.77727 270 GLY A CA 1
ATOM 2016 C C . GLY A 1 275 ? 0.33793 23.15126 -27.48688 1.000 152.80069 270 GLY A C 1
ATOM 2017 O O . GLY A 1 275 ? -0.00424 22.04391 -27.91177 1.000 142.06868 270 GLY A O 1
ATOM 2018 N N . PHE A 1 276 ? -0.01800 23.59873 -26.28850 1.000 151.33681 271 PHE A N 1
ATOM 2019 C CA . PHE A 1 276 ? -0.87033 22.81960 -25.40528 1.000 157.69851 271 PHE A CA 1
ATOM 2020 C C . PHE A 1 276 ? -2.33957 23.16042 -25.63251 1.000 160.55835 271 PHE A C 1
ATOM 2021 O O . PHE A 1 276 ? -2.68439 24.17835 -26.23747 1.000 159.08200 271 PHE A O 1
ATOM 2029 N N . ASP A 1 277 ? -3.20784 22.28397 -25.13432 1.000 179.91414 272 ASP A N 1
ATOM 2030 C CA . ASP A 1 277 ? -4.65421 22.46185 -25.20367 1.000 178.81357 272 ASP A CA 1
ATOM 2031 C C . ASP A 1 277 ? -5.15674 22.73981 -23.79213 1.000 174.07338 272 ASP A C 1
ATOM 2032 O O . ASP A 1 277 ? -5.13496 21.85108 -22.93374 1.000 174.20222 272 ASP A O 1
ATOM 2037 N N . LEU A 1 278 ? -5.60472 23.97045 -23.55502 1.000 147.21622 273 LEU A N 1
ATOM 2038 C CA . LEU A 1 278 ? -6.04646 24.37292 -22.22530 1.000 148.79115 273 LEU A CA 1
ATOM 2039 C C . LEU A 1 278 ? -7.31573 23.62273 -21.84097 1.000 144.09267 273 LEU A C 1
ATOM 2040 O O . LEU A 1 278 ? -8.36115 23.78578 -22.47926 1.000 154.83377 273 LEU A O 1
ATOM 2045 N N . VAL A 1 279 ? -7.22390 22.80184 -20.79642 1.000 135.63340 274 VAL A N 1
ATOM 2046 C CA . VAL A 1 279 ? -8.39607 22.08685 -20.30074 1.000 138.80511 274 VAL A CA 1
ATOM 2047 C C . VAL A 1 279 ? -9.21036 22.97642 -19.37031 1.000 145.06401 274 VAL A C 1
ATOM 2048 O O . VAL A 1 279 ? -10.39044 23.24995 -19.61816 1.000 141.47796 274 VAL A O 1
ATOM 2052 N N . THR A 1 280 ? -8.59088 23.44326 -18.28765 1.000 150.41289 275 THR A N 1
ATOM 2053 C CA . THR A 1 280 ? -9.26720 24.31368 -17.33812 1.000 150.37181 275 THR A CA 1
ATOM 2054 C C . THR A 1 280 ? -8.24777 25.21607 -16.65847 1.000 147.92590 275 THR A C 1
ATOM 2055 O O . THR A 1 280 ? -7.07737 24.85539 -16.50565 1.000 142.60575 275 THR A O 1
ATOM 2059 N N . LEU A 1 281 ? -8.71177 26.39716 -16.25424 1.000 144.14916 276 LEU A N 1
ATOM 2060 C CA . LEU A 1 281 ? -7.89860 27.38327 -15.55518 1.000 135.77085 276 LEU A CA 1
ATOM 2061 C C . LEU A 1 281 ? -8.58952 27.74787 -14.25067 1.000 130.34732 276 LEU A C 1
ATOM 2062 O O . LEU A 1 281 ? -9.80275 27.97859 -14.23268 1.000 133.62230 276 LEU A O 1
ATOM 2067 N N . SER A 1 282 ? -7.82197 27.79811 -13.16412 1.000 123.95371 277 SER A N 1
ATOM 2068 C CA . SER A 1 282 ? -8.37097 28.09045 -11.84900 1.000 118.80976 277 SER A CA 1
ATOM 2069 C C . SER A 1 282 ? -7.42719 29.01983 -11.09921 1.000 114.69757 277 SER A C 1
ATOM 2070 O O . SER A 1 282 ? -6.27540 29.22609 -11.49119 1.000 110.62979 277 SER A O 1
ATOM 2073 N N . ARG A 1 283 ? -7.93486 29.583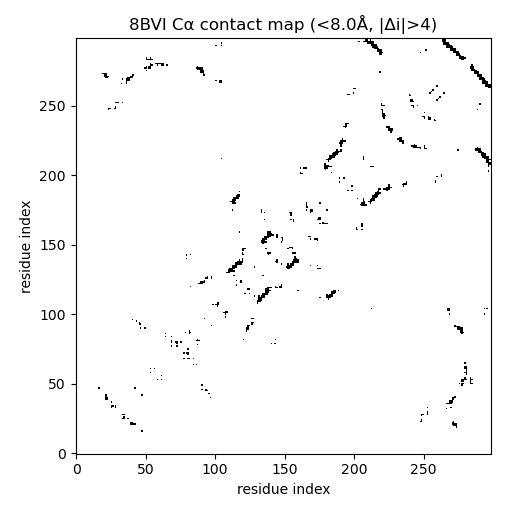23 -10.00420 1.000 116.36459 278 ARG A N 1
ATOM 2074 C CA . ARG A 1 283 ? -7.18705 30.51515 -9.16556 1.000 110.51198 278 ARG A CA 1
ATOM 2075 C C . ARG A 1 283 ? -7.31183 30.05955 -7.71875 1.000 112.02153 278 ARG A C 1
ATOM 2076 O O . ARG A 1 283 ? -8.39095 30.15742 -7.12552 1.000 117.46903 278 ARG A O 1
ATOM 2084 N N . VAL A 1 284 ? -6.21557 29.56222 -7.15471 1.000 109.17405 279 VAL A N 1
ATOM 2085 C CA . VAL A 1 284 ? -6.20319 29.08142 -5.77518 1.000 103.73734 279 VAL A CA 1
ATOM 2086 C C . VAL A 1 284 ? -5.13424 29.83596 -4.99302 1.000 110.71186 279 VAL A C 1
ATOM 2087 O O . VAL A 1 284 ? -4.14678 30.30054 -5.58132 1.000 113.18482 279 VAL A O 1
ATOM 2091 N N . PRO A 1 285 ? -5.29016 29.99601 -3.68084 1.000 113.36931 280 PRO A N 1
ATOM 2092 C CA . PRO A 1 285 ? -4.25114 30.66612 -2.89246 1.000 112.70366 280 PRO A CA 1
ATOM 2093 C C . PRO A 1 285 ? -3.08858 29.73518 -2.58177 1.000 105.37864 280 PRO A C 1
ATOM 2094 O O . PRO A 1 285 ? -3.27252 28.55756 -2.26330 1.000 100.14113 280 PRO A O 1
ATOM 2098 N N . TYR A 1 286 ? -1.87692 30.28145 -2.68310 1.000 108.11758 281 TYR A N 1
ATOM 2099 C CA . TYR A 1 286 ? -0.65050 29.55223 -2.35794 1.000 97.12677 281 TYR A CA 1
ATOM 2100 C C . TYR A 1 286 ? -0.38898 29.74441 -0.86943 1.000 108.26552 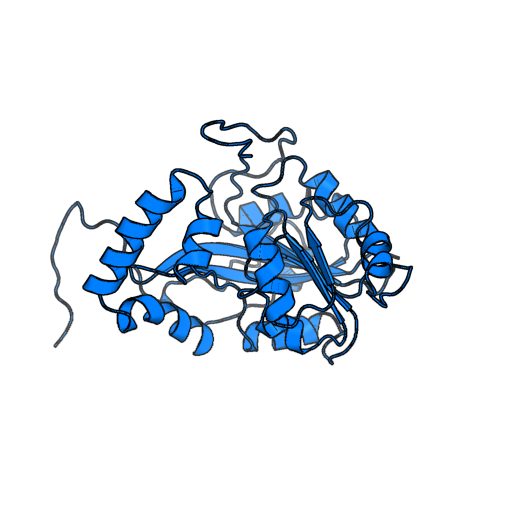281 TYR A C 1
ATOM 2101 O O . TYR A 1 286 ? 0.26628 30.69807 -0.44741 1.000 116.26458 281 TYR A O 1
ATOM 2110 N N . ILE A 1 287 ? -0.90281 28.82127 -0.06420 1.000 103.99450 282 ILE A N 1
ATOM 2111 C CA . ILE A 1 287 ? -0.87352 28.94985 1.38793 1.000 104.50964 282 ILE A CA 1
ATOM 2112 C C . ILE A 1 287 ? 0.42578 28.36592 1.92507 1.000 99.25632 282 ILE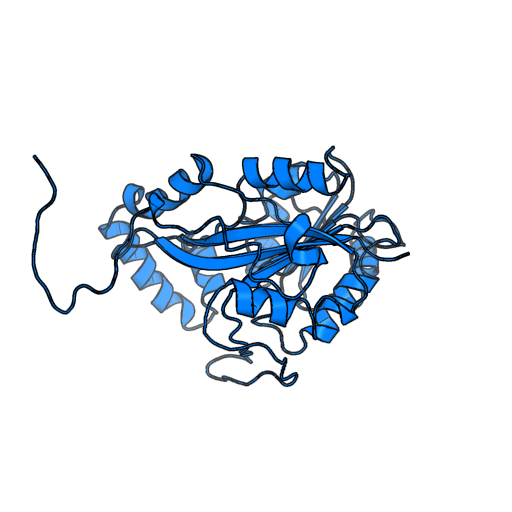 A C 1
ATOM 2113 O O . ILE A 1 287 ? 0.84051 27.27051 1.52737 1.000 98.51547 282 ILE A O 1
ATOM 2118 N N . SER A 1 288 ? 1.06618 29.09792 2.83285 1.000 102.78975 283 SER A N 1
ATOM 2119 C CA . SER A 1 288 ? 2.23349 28.62597 3.56214 1.000 102.09953 283 SER A CA 1
ATOM 2120 C C . SER A 1 288 ? 1.90549 28.58790 5.04804 1.000 102.45628 283 SER A C 1
ATOM 2121 O O . SER A 1 288 ? 1.16205 29.43795 5.54876 1.000 103.24084 283 SER A O 1
ATOM 2124 N N . GLU A 1 289 ? 2.45715 27.59799 5.74783 1.000 95.39104 284 GLU A N 1
ATOM 2125 C CA . GLU A 1 289 ? 2.16009 27.43075 7.16464 1.000 94.36880 284 GLU A CA 1
ATOM 2126 C C . GLU A 1 289 ? 2.66965 28.62257 7.96674 1.000 107.47034 284 GLU A C 1
ATOM 2127 O O . GLU A 1 289 ? 3.78805 29.10167 7.76014 1.000 114.15692 284 GLU A O 1
ATOM 2133 N N . GLY A 1 290 ? 1.83732 29.10023 8.88853 1.000 103.86191 285 GLY A N 1
ATOM 2134 C CA . GLY A 1 290 ? 2.16006 30.26072 9.69106 1.000 99.58222 285 GLY A CA 1
ATOM 2135 C C . GLY A 1 290 ? 3.11412 29.94497 10.82490 1.000 98.78050 285 GLY A C 1
ATOM 2136 O O . GLY A 1 290 ? 3.77547 28.90398 10.85533 1.000 96.28814 285 GLY A O 1
ATOM 2137 N N . ASP A 1 291 ? 3.17857 30.87305 11.77910 1.000 100.06395 286 ASP A N 1
ATOM 2138 C CA . ASP A 1 291 ? 4.08638 30.74327 12.91188 1.000 98.61061 286 ASP A CA 1
ATOM 2139 C C . ASP A 1 291 ? 3.52837 31.44230 14.14547 1.000 97.99130 286 ASP A C 1
ATOM 2140 O O . ASP A 1 291 ? 2.32176 31.39099 14.40439 1.000 107.29537 286 ASP A O 1
ATOM 2145 N N . HIS A 1 292 ? 4.40002 32.09651 14.91310 1.000 100.93151 287 HIS A N 1
ATOM 2146 C CA . HIS A 1 292 ? 3.97841 32.80273 16.11548 1.000 105.08811 287 HIS A CA 1
ATOM 2147 C C . HIS A 1 292 ? 3.47410 34.21123 15.83234 1.000 104.39872 287 HIS A C 1
ATOM 2148 O O . HIS A 1 292 ? 2.86214 34.82059 16.71634 1.000 111.88352 287 HIS A O 1
ATOM 2155 N N . LEU A 1 293 ? 3.71434 34.74133 14.63293 1.000 101.48948 288 LEU A N 1
ATOM 2156 C CA . LEU A 1 293 ? 3.24808 36.07206 14.25770 1.000 97.92920 288 LEU A CA 1
ATOM 2157 C C . LEU A 1 293 ? 1.92771 36.01520 13.49697 1.000 109.10577 288 LEU A C 1
ATOM 2158 O O . LEU A 1 293 ? 0.92851 36.59384 13.93362 1.000 114.89673 288 LEU A O 1
ATOM 2163 N N . TYR A 1 294 ? 1.90681 35.32335 12.36187 1.000 104.77746 289 TYR A N 1
ATOM 2164 C CA . TYR A 1 294 ? 0.71943 35.20997 11.53196 1.000 100.62833 289 TYR A CA 1
ATOM 2165 C C . TYR A 1 294 ? 0.27107 33.75651 11.46218 1.000 100.50072 289 TYR A C 1
ATOM 2166 O O . TYR A 1 294 ? 1.05768 32.82833 11.66997 1.000 99.44526 289 TYR A O 1
ATOM 2175 N N . ASP A 1 295 ? -1.01580 33.56937 11.16533 1.000 102.67208 290 ASP A N 1
ATOM 2176 C CA . ASP A 1 295 ? -1.56523 32.22313 11.06267 1.000 102.08582 290 ASP A CA 1
ATOM 2177 C C . ASP A 1 295 ? -1.15641 31.53535 9.76708 1.000 102.16505 290 ASP A C 1
ATOM 2178 O O . ASP A 1 295 ? -1.07297 30.30227 9.72819 1.000 110.41407 290 ASP A O 1
ATOM 2183 N N . ALA A 1 296 ? -0.89547 32.30331 8.71115 1.000 93.25060 291 ALA A N 1
ATOM 2184 C CA . ALA A 1 296 ? -0.49014 31.74543 7.42813 1.000 99.37281 291 ALA A CA 1
ATOM 2185 C C . ALA A 1 296 ? -0.00152 32.86852 6.52631 1.000 106.55291 291 ALA A C 1
ATOM 2186 O O . ALA A 1 296 ? -0.43890 34.01646 6.65045 1.000 99.43271 291 ALA A O 1
ATOM 2188 N N . TYR A 1 297 ? 0.90977 32.52055 5.62213 1.000 109.31279 292 TYR A N 1
ATOM 2189 C CA . TYR A 1 297 ? 1.38163 33.41593 4.57476 1.000 92.28655 292 TYR A CA 1
ATOM 2190 C C . TYR A 1 297 ? 0.87450 32.89800 3.23685 1.000 99.28864 292 TYR A C 1
ATOM 2191 O O . TYR A 1 297 ? 1.06288 31.72073 2.91250 1.000 108.16907 292 TYR A O 1
ATOM 2200 N N . VAL A 1 298 ? 0.23156 33.77105 2.46641 1.000 95.21566 293 VAL A N 1
ATOM 2201 C CA . VAL A 1 298 ? -0.47858 33.37137 1.25861 1.000 101.92287 293 VAL A CA 1
ATOM 2202 C C . VAL A 1 298 ? 0.02949 34.18444 0.07526 1.000 100.43301 293 VAL A C 1
ATOM 2203 O O . VAL A 1 298 ? 0.29220 35.38633 0.19775 1.000 107.08858 293 VAL A O 1
ATOM 2207 N N . LEU A 1 299 ? 0.18338 33.51806 -1.06688 1.000 90.40070 294 LEU A N 1
ATOM 2208 C CA . LEU A 1 299 ? 0.49696 34.15876 -2.33319 1.000 108.48152 294 LEU A CA 1
ATOM 2209 C C . LEU A 1 299 ? -0.56766 33.79550 -3.36051 1.000 110.55611 294 LEU A C 1
ATOM 2210 O O . LEU A 1 299 ? -1.26256 32.78338 -3.23488 1.000 104.14637 294 LEU A O 1
ATOM 2215 N N . ASP A 1 300 ? -0.69321 34.63749 -4.38297 1.000 106.26213 295 ASP A N 1
ATOM 2216 C CA . ASP A 1 300 ? -1.67741 34.41418 -5.43464 1.000 114.92105 295 ASP A CA 1
ATOM 2217 C C . ASP A 1 300 ? -1.10228 33.44605 -6.46166 1.000 122.92738 295 ASP A C 1
ATOM 2218 O O . ASP A 1 300 ? -0.02889 33.69258 -7.02245 1.000 133.83415 295 ASP A O 1
ATOM 2223 N N . ASP A 1 301 ? -1.81294 32.34732 -6.70767 1.000 134.92504 296 ASP A N 1
ATOM 2224 C CA . ASP A 1 301 ? -1.32854 31.27874 -7.56902 1.000 134.01828 296 ASP A CA 1
ATOM 2225 C C . ASP A 1 301 ? -2.35125 30.98624 -8.65737 1.000 134.01032 296 ASP A C 1
ATOM 2226 O O . ASP A 1 301 ? -3.56111 31.05956 -8.42176 1.000 134.80440 296 ASP A O 1
ATOM 2231 N N . ALA A 1 302 ? -1.85684 30.65589 -9.84867 1.000 124.48970 297 ALA A N 1
ATOM 2232 C CA . ALA A 1 302 ? -2.69086 30.30902 -10.99063 1.000 127.13769 297 ALA A CA 1
ATOM 2233 C C . ALA A 1 302 ? -2.38990 28.88123 -11.42278 1.000 117.42278 297 ALA A C 1
ATOM 2234 O O . ALA A 1 302 ? -1.22702 28.46845 -11.46224 1.000 116.31826 297 ALA A O 1
ATOM 2236 N N . VAL A 1 303 ? -3.43922 28.13191 -11.75192 1.000 118.77748 298 VAL A N 1
ATOM 2237 C CA . VAL A 1 303 ? -3.33018 26.71336 -12.07624 1.000 113.55284 298 VAL A CA 1
ATOM 2238 C C . VAL A 1 303 ? -3.77276 26.50902 -13.51735 1.000 115.79379 298 VAL A C 1
ATOM 2239 O O . VAL A 1 303 ? -4.91560 26.82380 -13.87249 1.000 113.21927 298 VAL A O 1
ATOM 2243 N N . PHE A 1 304 ? -2.87592 25.97033 -14.33897 1.000 117.92780 299 PHE A N 1
ATOM 2244 C CA . PHE A 1 304 ? -3.15886 25.65657 -15.73383 1.000 119.19395 299 PHE A CA 1
ATOM 2245 C C . PHE A 1 304 ? -3.15887 24.14461 -15.91188 1.000 119.95054 299 PHE A C 1
ATOM 2246 O O . PHE A 1 304 ? -2.14196 23.48714 -15.66495 1.000 116.98074 299 PHE A O 1
ATOM 2254 N N . VAL A 1 305 ? -4.29411 23.59919 -16.33562 1.000 122.57124 300 VAL A N 1
ATOM 2255 C CA . VAL A 1 305 ? -4.41193 22.18719 -16.67824 1.000 125.68690 300 VAL A CA 1
ATOM 2256 C C . VAL A 1 305 ? -4.40605 22.07945 -18.19593 1.000 135.12913 300 VAL A C 1
ATOM 2257 O O . VAL A 1 305 ? -5.32328 22.57069 -18.86504 1.000 138.25168 300 VAL A O 1
ATOM 2261 N N . LEU A 1 306 ? -3.37291 21.44328 -18.74072 1.000 128.83871 301 LEU A N 1
ATOM 2262 C CA . LEU A 1 306 ? -3.15509 21.38919 -20.17708 1.000 133.76408 301 LEU A CA 1
ATOM 2263 C C . LEU A 1 306 ? -3.15559 19.94626 -20.66217 1.000 139.03623 301 LEU A C 1
ATOM 2264 O O . LEU A 1 306 ? -2.80763 19.02210 -19.92051 1.000 141.99847 301 LEU A O 1
ATOM 2269 N N . ARG A 1 307 ? -3.55037 19.76496 -21.91932 1.000 153.33257 302 ARG A N 1
ATOM 2270 C CA . ARG A 1 307 ? -3.53518 18.46662 -22.57829 1.000 152.71792 302 ARG A CA 1
ATOM 2271 C C . ARG A 1 307 ? -2.45997 18.46966 -23.65613 1.000 152.71287 302 ARG A C 1
ATOM 2272 O O . ARG A 1 307 ? -2.34783 19.43112 -24.42442 1.000 156.94264 302 ARG A O 1
ATOM 2280 N N . ALA A 1 308 ? -1.67590 17.39784 -23.70851 1.000 150.02608 303 ALA A N 1
ATOM 2281 C CA . ALA A 1 308 ? -0.55358 17.34351 -24.63252 1.000 149.57720 303 ALA A CA 1
ATOM 2282 C C . ALA A 1 308 ? -1.05032 17.22612 -26.07230 1.000 153.66752 303 ALA A C 1
ATOM 2283 O O . ALA A 1 308 ? -2.04247 16.53849 -26.33574 1.000 154.20549 303 ALA A O 1
ATOM 2285 N N . PRO A 1 309 ? -0.38765 17.88038 -27.02122 1.000 150.58620 304 PRO A N 1
ATOM 2286 C CA . PRO A 1 309 ? -0.80534 17.78945 -28.42192 1.000 155.20440 304 PRO A CA 1
ATOM 2287 C C . PRO A 1 309 ? -0.43078 16.44202 -29.01250 1.000 157.77683 304 PRO A C 1
ATOM 2288 O O . PRO A 1 309 ? 0.46964 15.76003 -28.50082 1.000 153.88118 304 PRO A O 1
ATOM 2292 N N . PRO A 1 310 ? -1.10613 16.01678 -30.09228 1.000 156.69349 305 PRO A N 1
ATOM 2293 C CA . PRO A 1 310 ? -0.79756 14.75616 -30.77815 1.000 157.80104 305 PRO A CA 1
ATOM 2294 C C . PRO A 1 310 ? 0.62143 14.71638 -31.33989 1.000 166.99700 305 PRO A C 1
ATOM 2295 O O . PRO A 1 310 ? 1.27109 15.74985 -31.49945 1.000 177.45832 305 PRO A O 1
#

Radius of gyration: 19.61 Å; Cα contacts (8 Å, |Δi|>4): 556; chains: 1; bounding box: 44×53×53 Å

Organism: Ostreococcus tauri (NCBI:txid70448)

Sequence (299 aa):
TSALRIRCAHCDAVFDERALPYDADVDSLASSALREKFVRLSLDSESVEFLNRARARGRDECERLARKCTELRRTMSLTEANAILGRGKMFVFSDAHVETLMRACGEGAGGGWFLDVGAGEGEVTRTLARRFAGTCATESSPGMASRLREKGFDVVLESDTVENVVRETRARGGDVSEDGFDVVAALNLCDRVRSPRALLRDLKRALKAKTGILILAIVVPFRPFVENADGTRSQPDERLDVPSAGSWESGVDALWTELIAPLGFDLVTLSRVPYISEGDHLYDAYVLDDAVFVLRAPP

B-factor: mean 131.37, std 32.14, range [73.93, 287.99]